Protein AF-A0A0B6ZBA4-F1 (afdb_monomer)

Radius of gyration: 25.33 Å; Cα contacts (8 Å, |Δi|>4): 266; chains: 1; bounding box: 56×22×78 Å

Sequence (188 aa):
GDHSQQCSSISASDCYDVKNRQTCCETCEKLRRINAPLGCEYGDRAISCETVRQTPGLCYRPDNQRICCETCSQARNVSNHGCPWGDFSHNVCQVSDVHTNNIRINCYSLRKRQLCCQACEKLREQLPGNLSEDCKYGDRPVIFNTSHFGKLNCSNILNYFSSDECYTNPAVYTNCCYTCHRYLNSQG

Structure (mmCIF, N/CA/C/O backbone):
data_AF-A0A0B6ZBA4-F1
#
_entry.id   AF-A0A0B6ZBA4-F1
#
loop_
_atom_site.group_PDB
_atom_site.id
_atom_site.type_symbol
_atom_site.label_atom_id
_atom_site.label_alt_id
_atom_site.label_comp_id
_atom_site.label_asym_id
_atom_site.label_entity_id
_atom_site.label_seq_id
_atom_site.pdbx_PDB_ins_code
_atom_site.Cartn_x
_atom_site.Cartn_y
_atom_site.Cartn_z
_atom_site.occupancy
_atom_site.B_iso_or_equiv
_atom_site.auth_seq_id
_atom_site.auth_comp_id
_atom_site.auth_asym_id
_atom_site.auth_atom_id
_atom_site.pdbx_PDB_model_num
ATOM 1 N N . GLY A 1 1 ? 25.360 -2.234 -36.029 1.00 88.56 1 GLY A N 1
ATOM 2 C CA . GLY A 1 1 ? 24.391 -1.222 -36.467 1.00 88.56 1 GLY A CA 1
ATOM 3 C C . GLY A 1 1 ? 23.022 -1.851 -36.522 1.00 88.56 1 GLY A C 1
ATOM 4 O O . GLY A 1 1 ? 22.929 -3.073 -36.471 1.00 88.56 1 GLY A O 1
ATOM 5 N N . ASP A 1 2 ? 21.986 -1.029 -36.610 1.00 95.81 2 ASP A N 1
ATOM 6 C CA . ASP A 1 2 ? 20.599 -1.497 -36.653 1.00 95.81 2 ASP A CA 1
ATOM 7 C C . ASP A 1 2 ? 20.286 -2.312 -37.921 1.00 95.81 2 ASP A C 1
ATOM 9 O O . ASP A 1 2 ? 20.779 -2.021 -39.011 1.00 95.81 2 ASP A O 1
ATOM 13 N N . HIS A 1 3 ? 19.440 -3.333 -37.773 1.00 95.12 3 HIS A N 1
ATOM 14 C CA . HIS A 1 3 ? 19.053 -4.281 -38.824 1.00 95.12 3 HIS A CA 1
ATOM 15 C C . HIS A 1 3 ? 17.686 -3.972 -39.463 1.00 95.12 3 HIS A C 1
ATOM 17 O O . HIS A 1 3 ? 17.255 -4.691 -40.364 1.00 95.12 3 HIS A O 1
ATOM 23 N N . SER A 1 4 ? 16.978 -2.933 -39.007 1.00 94.56 4 SER A N 1
ATOM 24 C CA . SER A 1 4 ? 15.667 -2.528 -39.529 1.00 94.56 4 SER A CA 1
ATOM 25 C C . SER A 1 4 ? 15.547 -1.010 -39.599 1.00 94.56 4 SER A C 1
ATOM 27 O O . SER A 1 4 ? 16.020 -0.299 -38.716 1.00 94.56 4 SER A O 1
ATOM 29 N N . GLN A 1 5 ? 14.844 -0.496 -40.611 1.00 92.94 5 GLN A N 1
ATOM 30 C CA . GLN A 1 5 ? 14.546 0.938 -40.694 1.00 92.94 5 GLN A CA 1
ATOM 31 C C . GLN A 1 5 ? 13.556 1.409 -39.621 1.00 92.94 5 GLN A C 1
ATOM 33 O O . GLN A 1 5 ? 13.523 2.589 -39.293 1.00 92.94 5 GLN A O 1
ATOM 38 N N . GLN A 1 6 ? 12.782 0.498 -39.023 1.00 94.25 6 GLN A N 1
ATOM 39 C CA . GLN A 1 6 ? 11.842 0.840 -37.949 1.00 94.25 6 GLN A CA 1
ATOM 40 C C . GLN A 1 6 ? 12.551 1.233 -36.642 1.00 94.25 6 GLN A C 1
ATOM 42 O O . GLN A 1 6 ? 11.921 1.812 -35.758 1.00 94.25 6 GLN A O 1
ATOM 47 N N . CYS A 1 7 ? 13.860 0.981 -36.524 1.00 96.19 7 CYS A N 1
ATOM 48 C CA . CYS A 1 7 ? 14.631 1.283 -35.322 1.00 96.19 7 CYS A CA 1
ATOM 49 C C . CYS A 1 7 ? 14.662 2.779 -34.978 1.00 96.19 7 CYS A C 1
ATOM 51 O O . CYS A 1 7 ? 14.714 3.117 -33.807 1.00 96.19 7 CYS A O 1
ATOM 53 N N . SER A 1 8 ? 14.500 3.696 -35.937 1.00 94.75 8 SER A N 1
ATOM 54 C CA . SER A 1 8 ? 14.410 5.133 -35.627 1.00 94.75 8 SER A CA 1
ATOM 55 C C . SER A 1 8 ? 13.117 5.547 -34.909 1.00 94.75 8 SER A C 1
ATOM 57 O O . SER A 1 8 ? 13.006 6.692 -34.480 1.00 94.75 8 SER A O 1
ATOM 59 N N . SER A 1 9 ? 12.125 4.654 -34.822 1.00 94.56 9 SER A N 1
ATOM 60 C CA . SER A 1 9 ? 10.803 4.929 -34.237 1.00 94.56 9 SER A CA 1
ATOM 61 C C . SER A 1 9 ? 10.520 4.192 -32.929 1.00 94.56 9 SER A C 1
ATOM 63 O O . SER A 1 9 ? 9.473 4.428 -32.328 1.00 94.56 9 SER A O 1
ATOM 65 N N . ILE A 1 10 ? 11.422 3.311 -32.480 1.00 95.38 10 ILE A N 1
ATOM 66 C CA . ILE A 1 10 ? 11.210 2.580 -31.227 1.00 95.38 10 ILE A CA 1
ATOM 67 C C . ILE A 1 10 ? 11.429 3.494 -30.018 1.00 95.38 10 ILE A C 1
ATOM 69 O O . ILE A 1 10 ? 12.277 4.388 -30.020 1.00 95.38 10 ILE A O 1
ATOM 73 N N . SER A 1 11 ? 10.660 3.252 -28.965 1.00 95.19 11 SER A N 1
ATOM 74 C CA . SER A 1 11 ? 10.817 3.895 -27.666 1.00 95.19 11 SER A CA 1
ATOM 75 C C . SER A 1 11 ? 11.833 3.149 -26.797 1.00 95.19 11 SER A C 1
ATOM 77 O O . SER A 1 11 ? 12.152 1.985 -27.031 1.00 95.19 11 SER A O 1
ATOM 79 N N . ALA A 1 12 ? 12.315 3.794 -25.733 1.00 94.56 12 ALA A N 1
ATOM 80 C CA . ALA A 1 12 ? 13.241 3.164 -24.792 1.00 94.56 12 ALA A CA 1
ATOM 81 C C . ALA A 1 12 ? 12.648 1.891 -24.148 1.00 94.56 12 ALA A C 1
ATOM 83 O O . ALA A 1 12 ? 13.347 0.889 -24.003 1.00 94.56 12 ALA A O 1
ATOM 84 N N . SER A 1 13 ? 11.343 1.877 -23.848 1.00 94.44 13 SER A N 1
ATOM 85 C CA . SER A 1 13 ? 10.664 0.691 -23.309 1.00 94.44 13 SER A CA 1
ATOM 86 C C . SER A 1 13 ? 10.670 -0.502 -24.269 1.00 94.44 13 SER A C 1
ATOM 88 O O . SER A 1 13 ? 10.703 -1.646 -23.816 1.00 94.44 13 SER A O 1
ATOM 90 N N . ASP A 1 14 ? 10.708 -0.266 -25.582 1.00 95.75 14 ASP A N 1
ATOM 91 C CA . ASP A 1 14 ? 10.723 -1.343 -26.577 1.00 95.75 14 ASP A CA 1
ATOM 92 C C . ASP A 1 14 ? 12.026 -2.154 -26.537 1.00 95.75 14 ASP A C 1
ATOM 94 O O . ASP A 1 14 ? 12.031 -3.325 -26.914 1.00 95.75 14 ASP A O 1
ATOM 98 N N . CYS A 1 15 ? 13.116 -1.581 -26.015 1.00 96.12 15 CYS A N 1
ATOM 99 C CA . CYS A 1 15 ? 14.412 -2.248 -25.856 1.00 96.12 15 CYS A CA 1
ATOM 100 C C . CYS A 1 15 ? 14.437 -3.320 -24.750 1.00 96.12 15 CYS A C 1
ATOM 102 O O . CYS A 1 15 ? 15.389 -4.112 -24.663 1.00 96.12 15 CYS A O 1
ATOM 104 N N . TYR A 1 16 ? 13.388 -3.397 -23.919 1.00 95.25 16 TYR A N 1
ATOM 105 C CA . TYR A 1 16 ? 13.203 -4.527 -23.006 1.00 95.25 16 TYR A CA 1
ATOM 106 C C . TYR A 1 16 ? 12.810 -5.815 -23.739 1.00 95.25 16 TYR A C 1
ATOM 108 O O . TYR A 1 16 ? 13.118 -6.900 -23.236 1.00 95.25 16 TYR A O 1
ATOM 116 N N . ASP A 1 17 ? 12.206 -5.725 -24.929 1.00 95.50 17 ASP A N 1
ATOM 117 C CA . ASP A 1 17 ? 11.984 -6.883 -25.793 1.00 95.50 17 ASP A CA 1
ATOM 118 C C . ASP A 1 17 ? 13.319 -7.335 -26.410 1.00 95.50 17 ASP A C 1
ATOM 120 O O . ASP A 1 17 ? 14.051 -6.565 -27.038 1.00 95.50 17 ASP A O 1
ATOM 124 N N . VAL A 1 18 ? 13.648 -8.615 -26.224 1.00 95.62 18 VAL A N 1
ATOM 125 C CA . VAL A 1 18 ? 14.889 -9.221 -26.725 1.00 95.62 18 VAL A CA 1
ATOM 126 C C . VAL A 1 18 ? 14.997 -9.103 -28.246 1.00 95.62 18 VAL A C 1
ATOM 128 O O . VAL A 1 18 ? 16.084 -8.828 -28.754 1.00 95.62 18 VAL A O 1
ATOM 131 N N . LYS A 1 19 ? 13.889 -9.266 -28.976 1.00 96.44 19 LYS A N 1
ATOM 132 C CA . LYS A 1 19 ? 13.859 -9.190 -30.439 1.00 96.44 19 LYS A CA 1
ATOM 133 C C . LYS A 1 19 ? 14.178 -7.778 -30.921 1.00 96.44 19 LYS A C 1
ATOM 135 O O . LYS A 1 19 ? 14.984 -7.616 -31.839 1.00 96.44 19 LYS A O 1
ATOM 140 N N . ASN A 1 20 ? 13.594 -6.766 -30.280 1.00 96.19 20 ASN A N 1
ATOM 141 C CA . ASN A 1 20 ? 13.876 -5.367 -30.597 1.00 96.19 20 ASN A CA 1
ATOM 142 C C . ASN A 1 20 ? 15.321 -5.016 -30.259 1.00 96.19 20 ASN A C 1
ATOM 144 O O . ASN A 1 20 ? 15.997 -4.409 -31.078 1.00 96.19 20 ASN A O 1
ATOM 148 N N . ARG A 1 21 ? 15.842 -5.477 -29.118 1.00 95.69 21 ARG A N 1
ATOM 149 C CA . ARG A 1 21 ? 17.241 -5.238 -28.738 1.00 95.69 21 ARG A CA 1
ATOM 150 C C . ARG A 1 21 ? 18.246 -5.880 -29.698 1.00 95.69 21 ARG A C 1
ATOM 152 O O . ARG A 1 21 ? 19.301 -5.307 -29.939 1.00 95.69 21 ARG A O 1
ATOM 159 N N . GLN A 1 22 ? 17.936 -7.052 -30.250 1.00 96.00 22 GLN A N 1
ATOM 160 C CA . GLN A 1 22 ? 18.775 -7.699 -31.265 1.00 96.00 22 GLN A CA 1
ATOM 161 C C . GLN A 1 22 ? 18.682 -6.991 -32.621 1.00 96.00 22 GLN A C 1
ATOM 163 O O . GLN A 1 22 ? 19.695 -6.795 -33.286 1.00 96.00 22 GLN A O 1
ATOM 168 N N . THR A 1 23 ? 17.475 -6.589 -33.022 1.00 97.50 23 THR A N 1
ATOM 169 C CA . THR A 1 23 ? 17.226 -5.964 -34.330 1.00 97.50 23 THR A CA 1
ATOM 170 C C . THR A 1 23 ? 17.694 -4.505 -34.367 1.00 97.50 23 THR A C 1
ATOM 172 O O . THR A 1 23 ? 18.236 -4.063 -35.373 1.00 97.50 23 THR A O 1
ATOM 175 N N . CYS A 1 24 ? 17.525 -3.766 -33.274 1.00 97.81 24 CYS A N 1
ATOM 176 C CA . CYS A 1 24 ? 17.800 -2.335 -33.132 1.00 97.81 24 CYS A CA 1
ATOM 177 C C . CYS A 1 24 ? 18.902 -2.078 -32.096 1.00 97.81 24 CYS A C 1
ATOM 179 O O . CYS A 1 24 ? 18.745 -1.263 -31.186 1.00 97.81 24 CYS A O 1
ATOM 181 N N . CYS A 1 25 ? 19.995 -2.839 -32.182 1.00 96.44 25 CYS A N 1
ATOM 182 C CA . CYS A 1 25 ? 21.042 -2.860 -31.166 1.00 96.44 25 CYS A CA 1
ATOM 183 C C . CYS A 1 25 ? 21.742 -1.506 -30.974 1.00 96.44 25 CYS A C 1
ATOM 185 O O . CYS A 1 25 ? 22.011 -1.121 -29.839 1.00 96.44 25 CYS A O 1
ATOM 187 N N . GLU A 1 26 ? 21.999 -0.753 -32.045 1.00 97.38 26 GLU A N 1
ATOM 188 C CA .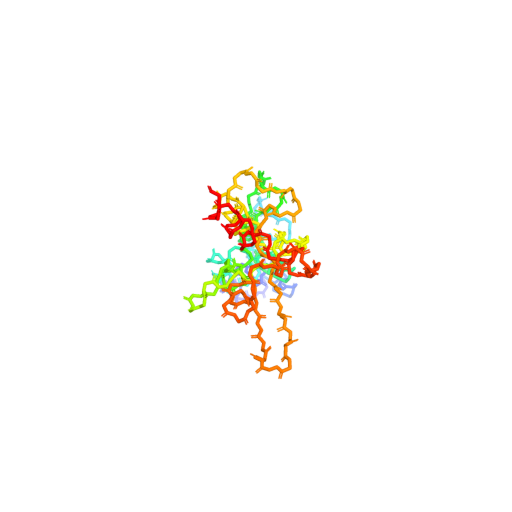 GLU A 1 26 ? 22.670 0.544 -31.955 1.00 97.38 26 GLU A CA 1
ATOM 189 C C . GLU A 1 26 ? 21.732 1.606 -31.381 1.00 97.38 26 GLU A C 1
ATOM 191 O O . GLU A 1 26 ? 22.139 2.394 -30.526 1.00 97.38 26 GLU A O 1
ATOM 196 N N . THR A 1 27 ? 20.466 1.605 -31.805 1.00 97.12 27 THR A N 1
ATOM 197 C CA . THR A 1 27 ? 19.460 2.501 -31.225 1.00 97.12 27 THR A CA 1
ATOM 198 C C . THR A 1 27 ? 19.224 2.197 -29.747 1.00 97.12 27 THR A C 1
ATOM 200 O O . THR A 1 27 ? 19.222 3.118 -28.932 1.00 97.12 27 THR A O 1
ATOM 203 N N . CYS A 1 28 ? 19.091 0.926 -29.361 1.00 97.19 28 CYS A N 1
ATOM 204 C CA . CYS A 1 28 ? 18.900 0.572 -27.957 1.00 97.19 28 CYS A CA 1
ATOM 205 C C . CYS A 1 28 ? 20.100 0.962 -27.089 1.00 97.19 28 CYS A C 1
ATOM 207 O O . CYS A 1 28 ? 19.895 1.526 -26.019 1.00 97.19 28 CYS A O 1
ATOM 209 N N . GLU A 1 29 ? 21.341 0.772 -27.547 1.00 96.44 29 GLU A N 1
ATOM 210 C CA . GLU A 1 29 ? 22.513 1.251 -26.799 1.00 96.44 29 GLU A CA 1
ATOM 211 C C . GLU A 1 29 ? 22.518 2.781 -26.629 1.00 96.44 29 GLU A C 1
ATOM 213 O O . GLU A 1 29 ? 22.883 3.270 -25.562 1.00 96.44 29 GLU A O 1
ATOM 218 N N . LYS A 1 30 ? 22.029 3.554 -27.611 1.00 96.06 30 LYS A N 1
ATOM 219 C CA . LYS A 1 30 ? 21.861 5.017 -27.473 1.00 96.06 30 LYS A CA 1
ATOM 220 C C . LYS A 1 30 ? 20.766 5.409 -26.474 1.00 96.06 30 LYS A C 1
ATOM 222 O O . LYS A 1 30 ? 20.876 6.451 -25.834 1.00 96.06 30 LYS A O 1
ATOM 227 N N . LEU A 1 31 ? 19.709 4.605 -26.353 1.00 95.88 31 LEU A N 1
ATOM 228 C CA . LEU A 1 31 ? 18.596 4.836 -25.420 1.00 95.88 31 LEU A CA 1
ATOM 229 C C . LEU A 1 31 ? 18.896 4.354 -23.992 1.00 95.88 31 LEU A C 1
ATOM 231 O O . LEU A 1 31 ? 18.154 4.674 -23.059 1.00 95.88 31 LEU A O 1
ATOM 235 N N . ARG A 1 32 ? 19.968 3.578 -23.809 1.00 95.62 32 ARG A N 1
ATOM 236 C CA . ARG A 1 32 ? 20.381 3.034 -22.519 1.00 95.62 32 ARG A CA 1
ATOM 237 C C . ARG A 1 32 ? 20.911 4.130 -21.593 1.00 95.62 32 ARG A C 1
ATOM 239 O O . ARG A 1 32 ? 21.699 4.986 -21.986 1.00 95.62 32 ARG A O 1
ATOM 246 N N . ARG A 1 33 ? 20.520 4.079 -20.321 1.00 93.62 33 ARG A N 1
ATOM 247 C CA . ARG A 1 33 ? 20.942 5.024 -19.278 1.00 93.62 33 ARG A CA 1
ATOM 248 C C . ARG A 1 33 ? 22.073 4.432 -18.438 1.00 93.62 33 ARG A C 1
ATOM 250 O O . ARG A 1 33 ? 21.970 3.317 -17.935 1.00 93.62 33 ARG A O 1
ATOM 257 N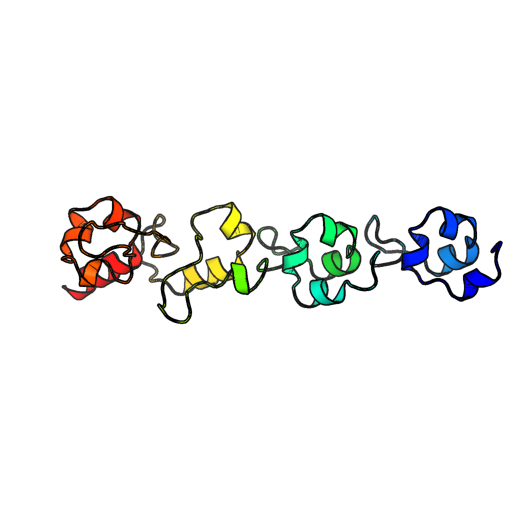 N . ILE A 1 34 ? 23.141 5.209 -18.250 1.00 86.94 34 ILE A N 1
ATOM 258 C CA . ILE A 1 34 ? 24.400 4.754 -17.628 1.00 86.94 34 ILE A CA 1
ATOM 259 C C . ILE A 1 34 ? 24.257 4.499 -16.114 1.00 86.94 34 ILE A C 1
ATOM 261 O O . ILE A 1 34 ? 24.898 3.599 -15.585 1.00 86.94 34 ILE A O 1
ATOM 265 N N . ASN A 1 35 ? 23.373 5.230 -15.427 1.00 87.62 35 ASN A N 1
ATOM 266 C CA . ASN A 1 35 ? 23.164 5.135 -13.972 1.00 87.62 35 ASN A CA 1
ATOM 267 C C . ASN A 1 35 ? 21.740 4.693 -13.614 1.00 87.62 35 ASN A C 1
ATOM 269 O O . ASN A 1 35 ? 21.163 5.145 -12.624 1.00 87.62 35 ASN A O 1
ATOM 273 N N . ALA A 1 36 ? 21.133 3.869 -14.465 1.00 88.56 36 ALA A N 1
ATOM 274 C CA . ALA A 1 36 ? 19.792 3.386 -14.202 1.00 88.56 36 ALA A CA 1
ATOM 275 C C . ALA A 1 36 ? 19.763 2.399 -13.024 1.00 88.56 36 ALA A C 1
ATOM 277 O O . ALA A 1 36 ? 20.716 1.634 -12.844 1.00 88.56 36 ALA A O 1
ATOM 278 N N . PRO A 1 37 ? 18.656 2.344 -12.261 1.00 87.94 37 PRO A N 1
ATOM 279 C CA . PRO A 1 37 ? 18.422 1.239 -11.343 1.00 87.94 37 PRO A CA 1
ATOM 280 C C . PRO A 1 37 ? 18.473 -0.110 -12.076 1.00 87.94 37 PRO A C 1
ATOM 282 O O . PRO A 1 37 ? 18.139 -0.204 -13.260 1.00 87.94 37 PRO A O 1
ATOM 285 N N . LEU A 1 38 ? 18.872 -1.167 -11.365 1.00 86.31 38 LEU A N 1
ATOM 286 C CA . LEU A 1 38 ? 18.957 -2.514 -11.930 1.00 86.31 38 LEU A CA 1
ATOM 287 C C . LEU A 1 38 ? 17.603 -2.947 -12.518 1.00 86.31 38 LEU A C 1
ATOM 289 O O . LEU A 1 38 ? 16.585 -2.909 -11.825 1.00 86.31 38 LEU A O 1
ATOM 293 N N . GLY A 1 39 ? 17.594 -3.386 -13.780 1.00 89.69 39 GLY A N 1
ATOM 294 C CA . GLY A 1 39 ? 16.378 -3.774 -14.496 1.00 89.69 39 GLY A CA 1
ATOM 295 C C . GLY A 1 39 ? 15.577 -2.611 -15.093 1.00 89.69 39 GLY A C 1
ATOM 296 O O . GLY A 1 39 ? 14.504 -2.878 -15.651 1.00 89.69 39 GLY A O 1
ATOM 297 N N . CYS A 1 40 ? 16.091 -1.380 -14.973 1.00 94.88 40 CYS A N 1
ATOM 298 C CA . CYS A 1 40 ? 15.545 -0.135 -15.517 1.00 94.88 40 CYS A CA 1
ATOM 299 C C . CYS A 1 40 ? 16.484 0.517 -16.543 1.00 94.88 40 CYS A C 1
ATOM 301 O O . CYS A 1 40 ? 16.491 1.738 -16.681 1.00 94.88 40 CYS A O 1
ATOM 303 N N . GLU A 1 41 ? 17.315 -0.257 -17.240 1.00 95.62 41 GLU A N 1
ATOM 304 C CA . GLU A 1 41 ? 18.395 0.241 -18.100 1.00 95.62 41 GLU A CA 1
ATOM 305 C C . GLU A 1 41 ? 17.915 1.223 -19.183 1.00 95.62 41 GLU A C 1
ATOM 307 O O . GLU A 1 41 ? 18.698 2.043 -19.657 1.00 95.62 41 GLU A O 1
ATOM 312 N N . TYR A 1 42 ? 16.628 1.178 -19.530 1.00 95.06 42 TYR A N 1
ATOM 313 C CA . TYR A 1 42 ? 15.972 2.064 -20.493 1.00 95.06 42 TYR A CA 1
ATOM 314 C C . TYR A 1 42 ? 14.902 2.978 -19.853 1.00 95.06 42 TYR A C 1
ATOM 316 O O . TYR A 1 42 ? 14.105 3.596 -20.555 1.00 95.06 42 TYR A O 1
ATOM 324 N N . GLY A 1 43 ? 14.877 3.085 -18.520 1.00 95.00 43 GLY A N 1
ATOM 325 C CA . GLY A 1 43 ? 13.822 3.735 -17.733 1.00 95.00 43 GLY A CA 1
ATOM 326 C C . GLY A 1 43 ? 12.698 2.770 -17.349 1.00 95.00 43 GLY A C 1
ATOM 327 O O . GLY A 1 43 ? 12.909 1.557 -17.263 1.00 95.00 43 GLY A O 1
ATOM 328 N N . ASP A 1 44 ? 11.495 3.294 -17.116 1.00 95.94 44 ASP A N 1
ATOM 329 C CA . ASP A 1 44 ? 10.309 2.463 -16.882 1.00 95.94 44 ASP A CA 1
ATOM 330 C C . ASP A 1 44 ? 9.997 1.552 -18.088 1.00 95.94 44 ASP A C 1
ATOM 332 O O . ASP A 1 44 ? 10.191 1.913 -19.249 1.00 95.94 44 ASP A O 1
ATOM 336 N N . ARG A 1 45 ? 9.496 0.343 -17.815 1.00 94.19 45 ARG A N 1
ATOM 337 C CA . ARG A 1 45 ? 9.181 -0.674 -18.835 1.00 94.19 45 ARG A CA 1
ATOM 338 C C . ARG A 1 45 ? 7.841 -0.456 -19.522 1.00 94.19 45 ARG A C 1
ATOM 340 O O . ARG A 1 45 ? 7.608 -1.037 -20.576 1.00 94.19 45 ARG A O 1
ATOM 347 N N . ALA A 1 46 ? 6.952 0.323 -18.917 1.00 90.94 46 ALA A N 1
ATOM 348 C CA . ALA A 1 46 ? 5.685 0.707 -19.519 1.00 90.94 46 ALA A CA 1
ATOM 349 C C . ALA A 1 46 ? 5.538 2.224 -19.520 1.00 90.94 46 ALA A C 1
ATOM 351 O O . ALA A 1 46 ? 5.925 2.906 -18.576 1.00 90.94 46 ALA A O 1
ATOM 352 N N . ILE A 1 47 ? 4.887 2.734 -20.562 1.00 80.44 47 ILE A N 1
ATOM 353 C CA . ILE A 1 47 ? 4.566 4.159 -20.699 1.00 80.44 47 ILE A CA 1
ATOM 354 C C . ILE A 1 47 ? 3.572 4.601 -19.605 1.00 80.44 47 ILE A C 1
ATOM 356 O O . ILE A 1 47 ? 3.579 5.746 -19.160 1.00 80.44 47 ILE A O 1
ATOM 360 N N . SER A 1 48 ? 2.736 3.683 -19.112 1.00 86.06 48 SER A N 1
ATOM 361 C CA . SER A 1 48 ? 1.648 3.954 -18.166 1.00 86.06 48 SER A CA 1
ATOM 362 C C . SER A 1 48 ? 2.077 3.968 -16.688 1.00 86.06 48 SER A C 1
ATOM 364 O O . SER A 1 48 ? 1.360 3.444 -15.835 1.00 86.06 48 SER A O 1
ATOM 366 N N . CYS A 1 49 ? 3.232 4.551 -16.360 1.00 94.75 49 CYS A N 1
ATOM 367 C CA . CYS A 1 49 ? 3.704 4.678 -14.972 1.00 94.75 49 CYS A CA 1
ATOM 368 C C . CYS A 1 49 ? 3.241 5.963 -14.266 1.00 94.75 49 CYS A C 1
ATOM 370 O O . CYS A 1 49 ? 3.492 6.148 -13.076 1.00 94.75 49 CYS A O 1
ATOM 372 N N . GLU A 1 50 ? 2.482 6.816 -14.958 1.00 93.94 50 GLU A N 1
ATOM 373 C CA . GLU A 1 50 ? 1.938 8.065 -14.412 1.00 93.94 50 GLU A CA 1
ATOM 374 C C . GLU A 1 50 ? 1.021 7.837 -13.197 1.00 93.94 50 GLU A C 1
ATOM 376 O O . GLU A 1 50 ? 1.116 8.549 -12.201 1.00 93.94 50 GLU A O 1
ATOM 381 N N . THR A 1 51 ? 0.198 6.784 -13.199 1.00 92.38 51 THR A N 1
ATOM 382 C CA . THR A 1 51 ? -0.638 6.445 -12.033 1.00 92.38 51 THR A CA 1
ATOM 383 C C . THR A 1 51 ? 0.207 6.092 -10.805 1.00 92.38 51 THR A C 1
ATOM 385 O O . THR A 1 51 ? -0.147 6.456 -9.684 1.00 92.38 51 THR A O 1
ATOM 388 N N . VAL A 1 52 ? 1.343 5.413 -11.001 1.00 94.31 52 VAL A N 1
ATOM 389 C CA . VAL A 1 52 ? 2.28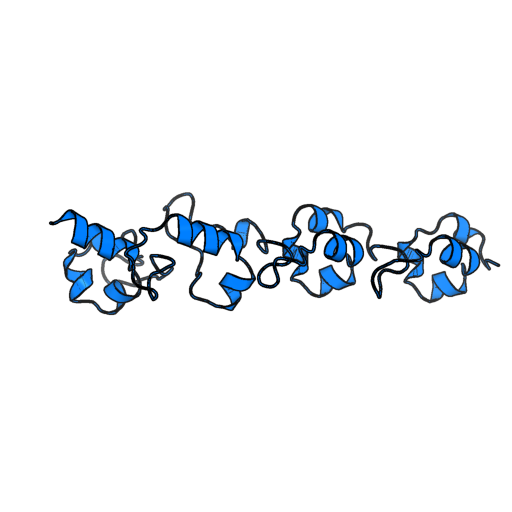4 5.084 -9.917 1.00 94.31 52 VAL A CA 1
ATOM 390 C C . VAL A 1 52 ? 2.996 6.342 -9.425 1.00 94.31 52 VAL A C 1
ATOM 392 O O . VAL A 1 52 ? 3.183 6.502 -8.224 1.00 94.31 52 VAL A O 1
ATOM 395 N N . ARG A 1 53 ? 3.324 7.275 -10.323 1.00 94.38 53 ARG A N 1
ATOM 396 C CA . ARG A 1 53 ? 3.903 8.577 -9.965 1.00 94.38 53 ARG A CA 1
ATOM 397 C C . ARG A 1 53 ? 2.962 9.404 -9.087 1.00 94.38 53 ARG A C 1
ATOM 399 O O . ARG A 1 53 ? 3.398 9.975 -8.094 1.00 94.38 53 ARG A O 1
ATOM 406 N N . GLN A 1 54 ? 1.674 9.432 -9.426 1.00 92.88 54 GLN A N 1
ATOM 407 C CA . GLN A 1 54 ? 0.648 10.146 -8.659 1.00 92.88 54 GLN A CA 1
ATOM 408 C C . GLN A 1 54 ? 0.290 9.439 -7.347 1.00 92.88 54 GLN A C 1
ATOM 410 O O . GLN A 1 54 ? -0.114 10.085 -6.384 1.00 92.88 54 GLN A O 1
ATOM 415 N N . THR A 1 55 ? 0.439 8.112 -7.294 1.00 92.25 55 THR A N 1
ATOM 416 C CA . THR A 1 55 ? 0.192 7.300 -6.094 1.00 92.25 55 THR A CA 1
ATOM 417 C C . THR A 1 55 ? 1.398 6.399 -5.795 1.00 92.25 55 THR A C 1
ATOM 419 O O . THR A 1 55 ? 1.342 5.196 -6.073 1.00 92.25 55 THR A O 1
ATOM 422 N N . PRO A 1 56 ? 2.483 6.937 -5.198 1.00 94.00 56 PRO A N 1
ATOM 423 C CA . PRO A 1 56 ? 3.718 6.189 -4.942 1.00 94.00 56 PRO A CA 1
ATOM 424 C C . PRO A 1 56 ? 3.530 4.893 -4.152 1.00 94.00 56 PRO A C 1
ATOM 426 O O . PRO A 1 56 ? 4.228 3.914 -4.401 1.00 94.00 56 PRO A O 1
ATOM 429 N N . GLY A 1 57 ? 2.541 4.832 -3.257 1.00 92.75 57 GLY A N 1
ATOM 430 C CA . GLY A 1 57 ? 2.197 3.618 -2.516 1.00 92.75 57 GLY A CA 1
ATOM 431 C C . GLY A 1 57 ? 1.856 2.408 -3.400 1.00 92.75 57 GLY A C 1
ATOM 432 O O . GLY A 1 57 ? 1.999 1.259 -2.975 1.00 92.75 57 GLY A O 1
ATOM 433 N N . LEU A 1 58 ? 1.509 2.610 -4.674 1.00 93.25 58 LEU A N 1
ATOM 434 C CA . LEU A 1 58 ? 1.356 1.517 -5.635 1.00 93.25 58 LEU A CA 1
ATOM 435 C C . LEU A 1 58 ? 2.661 0.741 -5.874 1.00 93.25 58 LEU A C 1
ATOM 437 O O . LEU A 1 58 ? 2.597 -0.411 -6.311 1.00 93.25 58 LEU A O 1
ATOM 441 N N . CYS A 1 59 ? 3.816 1.310 -5.525 1.00 94.38 59 CYS A N 1
ATOM 442 C CA . CYS A 1 59 ? 5.111 0.640 -5.527 1.00 94.38 59 CYS A CA 1
ATOM 443 C C . CYS A 1 59 ? 5.241 -0.460 -4.469 1.00 94.38 59 CYS A C 1
ATOM 445 O O . CYS A 1 59 ? 6.183 -1.233 -4.542 1.00 94.38 59 CYS A O 1
ATOM 447 N N . TYR A 1 60 ? 4.308 -0.640 -3.528 1.00 92.25 60 TYR A N 1
ATOM 448 C CA . TYR A 1 60 ? 4.299 -1.864 -2.710 1.00 92.25 60 TYR A CA 1
ATOM 449 C C . TYR A 1 60 ? 3.866 -3.112 -3.497 1.00 92.25 60 TYR A C 1
ATOM 451 O O . TYR A 1 60 ? 4.028 -4.229 -3.005 1.00 92.25 60 TYR A O 1
ATOM 459 N N . ARG A 1 61 ? 3.307 -2.962 -4.709 1.00 92.75 61 ARG A N 1
ATOM 460 C CA . ARG A 1 61 ? 2.979 -4.100 -5.581 1.00 92.75 61 ARG A CA 1
ATOM 461 C C . ARG A 1 61 ? 4.225 -4.509 -6.380 1.00 92.75 61 ARG A C 1
ATOM 463 O O . ARG A 1 61 ? 4.741 -3.670 -7.120 1.00 92.75 61 ARG A O 1
ATOM 470 N N . PRO A 1 62 ? 4.668 -5.780 -6.317 1.00 93.31 62 PRO A N 1
ATOM 471 C CA . PRO A 1 62 ? 5.853 -6.238 -7.048 1.00 93.31 62 PRO A CA 1
ATOM 472 C C . PRO A 1 62 ? 5.798 -5.974 -8.559 1.00 93.31 62 PRO A C 1
ATOM 474 O O . PRO A 1 62 ? 6.798 -5.581 -9.151 1.00 93.31 62 PRO A O 1
ATOM 477 N N . ASP A 1 63 ? 4.623 -6.110 -9.180 1.00 94.50 63 ASP A N 1
ATOM 478 C CA . ASP A 1 63 ? 4.458 -5.831 -10.612 1.00 94.50 63 ASP A CA 1
ATOM 479 C C . ASP A 1 63 ? 4.748 -4.372 -10.963 1.00 94.50 63 ASP A C 1
ATOM 481 O O . ASP A 1 63 ? 5.430 -4.104 -11.950 1.00 94.50 63 ASP A O 1
ATOM 485 N N . ASN A 1 64 ? 4.304 -3.432 -10.124 1.00 94.94 64 ASN A N 1
ATOM 486 C CA . ASN A 1 64 ? 4.580 -2.014 -10.325 1.00 94.94 64 ASN A CA 1
ATOM 487 C C . ASN A 1 64 ? 6.054 -1.695 -10.084 1.00 94.94 64 ASN A C 1
ATOM 489 O O . ASN A 1 64 ? 6.616 -0.915 -10.838 1.00 94.94 64 ASN A O 1
ATOM 493 N N . GLN A 1 65 ? 6.711 -2.327 -9.104 1.00 94.00 65 GLN A N 1
ATOM 494 C CA . GLN A 1 65 ? 8.162 -2.165 -8.937 1.00 94.00 65 GLN A CA 1
ATOM 495 C C . GLN A 1 65 ? 8.941 -2.673 -10.143 1.00 94.00 65 GLN A C 1
ATOM 497 O O . GLN A 1 65 ? 9.985 -2.125 -10.457 1.00 94.00 65 GLN A O 1
ATOM 502 N N . ARG A 1 66 ? 8.464 -3.728 -10.809 1.00 93.81 66 ARG A N 1
ATOM 503 C CA . ARG A 1 66 ? 9.125 -4.281 -11.993 1.00 93.81 66 ARG A CA 1
ATOM 504 C C . ARG A 1 66 ? 8.875 -3.431 -13.235 1.00 93.81 66 ARG A C 1
ATOM 506 O O . ARG A 1 66 ? 9.786 -3.234 -14.029 1.00 93.81 66 ARG A O 1
ATOM 513 N N . ILE A 1 67 ? 7.635 -2.990 -13.433 1.00 95.38 67 ILE A N 1
ATOM 514 C CA . ILE A 1 67 ? 7.217 -2.278 -14.644 1.00 95.38 67 ILE A CA 1
ATOM 515 C C . ILE A 1 67 ? 7.565 -0.787 -14.556 1.00 95.38 67 ILE A C 1
ATOM 517 O O . ILE A 1 67 ? 8.071 -0.228 -15.520 1.00 95.38 67 ILE A O 1
ATOM 521 N N . CYS A 1 68 ? 7.350 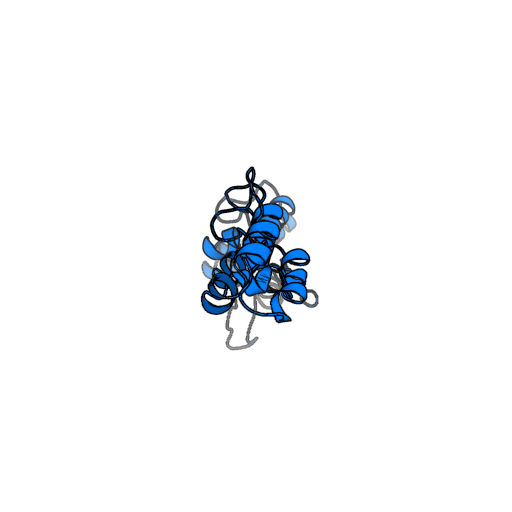-0.167 -13.399 1.00 96.25 68 CYS A N 1
ATOM 522 C CA . CYS A 1 68 ? 7.590 1.250 -13.119 1.00 96.25 68 CYS A CA 1
ATOM 523 C C . CYS A 1 68 ? 8.796 1.428 -12.199 1.00 96.25 68 CYS A C 1
ATOM 525 O O . CYS A 1 68 ? 8.741 2.111 -11.176 1.00 96.25 68 CYS A O 1
ATOM 527 N N . CYS A 1 69 ? 9.866 0.713 -12.520 1.00 94.88 69 CYS A N 1
ATOM 528 C CA . CYS A 1 69 ? 11.000 0.527 -11.638 1.00 94.88 69 CYS A CA 1
ATOM 529 C C . CYS A 1 69 ? 11.802 1.819 -11.409 1.00 94.88 69 CYS A C 1
ATOM 531 O O . CYS A 1 69 ? 12.250 2.070 -10.288 1.00 94.88 69 CYS A O 1
ATOM 533 N N . GLU A 1 70 ? 11.906 2.691 -12.413 1.00 94.50 70 GLU A N 1
ATOM 534 C CA . GLU A 1 70 ? 12.524 4.004 -12.262 1.00 94.50 70 GLU A CA 1
ATOM 535 C C . GLU A 1 70 ? 11.624 4.923 -11.436 1.00 94.50 70 GLU A C 1
ATOM 537 O O . GLU A 1 70 ? 12.084 5.497 -10.447 1.00 94.50 70 GLU A O 1
ATOM 542 N N . THR A 1 71 ? 10.334 4.997 -11.776 1.00 95.56 71 THR A N 1
ATOM 543 C CA . THR A 1 71 ? 9.356 5.794 -11.021 1.00 95.56 71 THR A CA 1
ATOM 544 C C . THR A 1 71 ? 9.334 5.386 -9.542 1.00 95.56 71 THR A C 1
ATOM 546 O O . THR A 1 71 ? 9.415 6.238 -8.656 1.00 95.56 71 THR A O 1
ATOM 549 N N . CYS A 1 72 ? 9.306 4.084 -9.248 1.00 95.44 72 CYS A N 1
ATOM 550 C CA . CYS A 1 72 ? 9.334 3.580 -7.878 1.00 95.44 72 CYS A CA 1
ATOM 551 C C . CYS A 1 72 ? 10.665 3.834 -7.171 1.00 95.44 72 CYS A C 1
ATOM 553 O O . CYS A 1 72 ? 10.662 4.078 -5.964 1.00 95.44 72 CYS A O 1
ATOM 555 N N . SER A 1 73 ? 11.793 3.789 -7.882 1.00 94.44 73 SER A N 1
ATOM 556 C CA . SER A 1 73 ? 13.095 4.129 -7.306 1.00 94.44 73 SER A CA 1
ATOM 557 C C . SER A 1 73 ? 13.172 5.609 -6.930 1.00 94.44 73 SER A C 1
ATOM 559 O O . SER A 1 73 ? 13.661 5.932 -5.852 1.00 94.44 73 SER A O 1
ATOM 561 N N . GLN A 1 74 ? 12.671 6.501 -7.786 1.00 93.88 74 GLN A N 1
ATOM 562 C CA . GLN A 1 74 ? 12.681 7.949 -7.552 1.00 93.88 74 GLN A CA 1
ATOM 563 C C . GLN A 1 74 ? 11.738 8.363 -6.421 1.00 93.88 74 GLN A C 1
ATOM 565 O O . GLN A 1 74 ? 12.080 9.221 -5.613 1.00 93.88 74 GLN A O 1
ATOM 570 N N . ALA A 1 75 ? 10.568 7.730 -6.325 1.00 94.31 75 ALA A N 1
ATOM 571 C CA . ALA A 1 75 ? 9.609 8.008 -5.262 1.00 94.31 75 ALA A CA 1
ATOM 572 C C . ALA A 1 75 ? 10.011 7.410 -3.899 1.00 94.31 75 ALA A C 1
ATOM 574 O O . ALA A 1 75 ? 9.337 7.649 -2.896 1.00 94.31 75 ALA A O 1
ATOM 575 N N . ARG A 1 76 ? 11.075 6.598 -3.851 1.00 94.12 76 ARG A N 1
ATOM 576 C CA . ARG A 1 76 ? 11.493 5.887 -2.644 1.00 94.12 76 ARG A CA 1
ATOM 577 C C . ARG A 1 76 ? 12.197 6.823 -1.662 1.00 94.12 76 ARG A C 1
ATOM 579 O O . ARG A 1 76 ? 13.309 7.280 -1.905 1.00 94.12 76 ARG A O 1
ATOM 586 N N . ASN A 1 77 ? 11.615 7.005 -0.485 1.00 93.44 77 ASN A N 1
ATOM 587 C CA . ASN A 1 77 ? 12.268 7.635 0.653 1.00 93.44 77 ASN A CA 1
ATOM 588 C C . ASN A 1 77 ? 13.152 6.618 1.393 1.00 93.44 77 ASN A C 1
ATOM 590 O O . ASN A 1 77 ? 12.667 5.782 2.157 1.00 93.44 77 ASN A O 1
ATOM 594 N N . VAL A 1 78 ? 14.465 6.698 1.171 1.00 90.00 78 VAL A N 1
ATOM 595 C CA . VAL A 1 78 ? 15.453 5.799 1.792 1.00 90.00 78 VAL A CA 1
ATOM 596 C C . VAL A 1 78 ? 15.582 5.981 3.304 1.00 90.00 78 VAL A C 1
ATOM 598 O O . VAL A 1 78 ? 15.917 5.020 3.989 1.00 90.00 78 VAL A O 1
ATOM 601 N N . SER A 1 79 ? 15.266 7.166 3.830 1.00 91.00 79 SER A N 1
ATOM 602 C CA . SER A 1 79 ? 15.324 7.459 5.266 1.00 91.00 79 SER A CA 1
ATOM 603 C C . SER A 1 79 ? 14.141 6.865 6.034 1.00 91.00 79 SER A C 1
ATOM 605 O O . SER A 1 79 ? 14.205 6.722 7.252 1.00 91.00 79 SER A O 1
ATOM 607 N N . ASN A 1 80 ? 13.057 6.500 5.341 1.00 86.62 80 ASN A N 1
ATOM 608 C CA . ASN A 1 80 ? 11.868 5.907 5.944 1.00 86.62 80 ASN A CA 1
ATOM 609 C C . ASN A 1 80 ? 11.748 4.418 5.587 1.00 86.62 80 ASN A C 1
ATOM 611 O O . ASN A 1 80 ? 10.939 4.022 4.750 1.00 86.62 80 ASN A O 1
ATOM 615 N N . HIS A 1 81 ? 12.545 3.569 6.241 1.00 80.69 81 HIS A N 1
ATOM 616 C CA . HIS A 1 81 ? 12.556 2.124 5.974 1.00 80.69 81 HIS A CA 1
ATOM 617 C C . HIS A 1 81 ? 11.209 1.430 6.229 1.00 80.69 81 HIS A C 1
ATOM 619 O O . HIS A 1 81 ? 10.883 0.463 5.542 1.00 80.69 81 HIS A O 1
ATOM 625 N N . GLY A 1 82 ? 10.423 1.919 7.193 1.00 83.56 82 GLY A N 1
ATOM 626 C CA . GLY A 1 82 ? 9.085 1.396 7.483 1.00 83.56 82 GLY A CA 1
ATOM 627 C C . GLY A 1 82 ? 8.032 1.849 6.475 1.00 83.56 82 GLY A C 1
ATOM 628 O O . GLY A 1 82 ? 6.979 1.221 6.370 1.00 83.56 82 GLY A O 1
ATOM 629 N N . CYS A 1 83 ? 8.320 2.917 5.727 1.00 90.50 83 CYS A N 1
ATOM 630 C CA . CYS A 1 83 ? 7.391 3.490 4.778 1.00 90.50 83 CYS A CA 1
ATOM 631 C C . CYS A 1 83 ? 8.040 4.180 3.573 1.00 90.50 83 CYS A C 1
ATOM 633 O O . CYS A 1 83 ? 7.905 5.394 3.376 1.00 90.50 83 CYS A O 1
ATOM 635 N N . PRO A 1 84 ? 8.748 3.402 2.743 1.00 93.31 84 PRO A N 1
ATOM 636 C CA . PRO A 1 84 ? 9.563 3.947 1.669 1.00 93.31 84 PRO A CA 1
ATOM 637 C C . PRO A 1 84 ? 8.763 4.693 0.599 1.00 93.31 84 PRO A C 1
ATOM 639 O O . PRO A 1 84 ? 9.341 5.515 -0.096 1.00 93.31 84 PRO A O 1
ATOM 642 N N . TRP A 1 85 ? 7.460 4.443 0.458 1.00 94.00 85 TRP A N 1
ATOM 643 C CA . TRP A 1 85 ? 6.621 5.091 -0.560 1.00 94.00 85 TRP A CA 1
ATOM 644 C C . TRP A 1 85 ? 5.399 5.811 0.024 1.00 94.00 85 TRP A C 1
ATOM 646 O O . TRP A 1 85 ? 4.476 6.153 -0.712 1.00 94.00 85 TRP A O 1
ATOM 656 N N . GLY A 1 86 ? 5.383 6.046 1.340 1.00 93.38 86 GLY A N 1
ATOM 657 C CA . GLY A 1 86 ? 4.208 6.575 2.034 1.00 93.38 86 GLY A CA 1
ATOM 658 C C . GLY A 1 86 ? 3.058 5.566 2.092 1.00 93.38 86 GLY A C 1
ATOM 659 O O . GLY A 1 86 ? 3.267 4.360 2.003 1.00 93.38 86 GLY A O 1
ATOM 660 N N . ASP A 1 87 ? 1.832 6.054 2.254 1.00 94.44 87 ASP A N 1
ATOM 661 C CA . ASP A 1 87 ? 0.656 5.185 2.315 1.00 94.44 87 ASP A CA 1
ATOM 662 C C . ASP A 1 87 ? 0.354 4.522 0.959 1.00 94.44 87 ASP A C 1
ATOM 664 O O . ASP A 1 87 ? 0.414 5.152 -0.096 1.00 94.44 87 ASP A O 1
ATOM 668 N N . PHE A 1 88 ? -0.046 3.249 0.993 1.00 90.75 88 PHE A N 1
ATOM 669 C CA . PHE A 1 88 ? -0.336 2.402 -0.165 1.00 90.75 88 PHE A CA 1
ATOM 670 C C . PHE A 1 88 ? -1.331 3.047 -1.131 1.00 90.75 88 PHE A C 1
ATOM 672 O O . PHE A 1 88 ? -1.118 3.072 -2.340 1.00 90.75 88 PHE A O 1
ATOM 679 N N . SER A 1 89 ? -2.446 3.540 -0.593 1.00 87.25 89 SER A N 1
ATOM 680 C CA . SER A 1 89 ? -3.417 4.342 -1.334 1.00 87.25 89 SER A CA 1
ATOM 681 C C . SER A 1 89 ? -4.323 5.077 -0.356 1.00 87.25 89 SER A C 1
ATOM 683 O O . SER A 1 89 ? -4.673 4.526 0.694 1.00 87.25 89 SER A O 1
ATOM 685 N N . HIS A 1 90 ? -4.771 6.271 -0.739 1.00 82.31 90 HIS A N 1
ATOM 686 C CA . HIS A 1 90 ? -5.671 7.088 0.074 1.00 82.31 90 HIS A CA 1
ATOM 687 C C . HIS A 1 90 ? -6.937 6.321 0.501 1.00 82.31 90 HIS A C 1
ATOM 689 O O . HIS A 1 90 ? -7.255 6.258 1.684 1.00 82.31 90 HIS A O 1
ATOM 695 N N . ASN A 1 91 ? -7.591 5.631 -0.439 1.00 83.75 91 ASN A N 1
ATOM 696 C CA . ASN A 1 91 ? -8.844 4.908 -0.185 1.00 83.75 91 ASN A CA 1
ATOM 697 C C . ASN A 1 91 ? -8.699 3.740 0.808 1.00 83.75 91 ASN A C 1
ATOM 699 O O . ASN A 1 91 ? -9.654 3.384 1.496 1.00 83.75 91 ASN A O 1
ATOM 703 N N . VAL A 1 92 ? -7.522 3.106 0.866 1.00 86.19 92 VAL A N 1
ATOM 704 C CA . VAL A 1 92 ? -7.260 1.966 1.765 1.00 86.19 92 VAL A CA 1
ATOM 705 C C . VAL A 1 92 ? -6.767 2.426 3.135 1.00 86.19 92 VAL A C 1
ATOM 707 O O . VAL A 1 92 ? -7.006 1.730 4.124 1.00 86.19 92 VAL A O 1
ATOM 710 N N . CYS A 1 93 ? -6.076 3.564 3.181 1.00 91.62 93 CYS A N 1
ATOM 711 C CA . CYS A 1 93 ? -5.438 4.105 4.379 1.00 91.62 93 CYS A CA 1
ATOM 712 C C . CYS A 1 93 ? -6.234 5.240 5.031 1.00 91.62 93 CYS A C 1
ATOM 714 O O . CYS A 1 93 ? -5.748 5.893 5.946 1.00 91.62 93 CYS A O 1
ATOM 716 N N . GLN A 1 94 ? -7.471 5.458 4.591 1.00 89.81 94 GLN A N 1
ATOM 717 C CA . GLN A 1 94 ? -8.375 6.405 5.217 1.00 89.81 94 GLN A CA 1
ATOM 718 C C . GLN A 1 94 ? -8.637 6.018 6.681 1.00 89.81 94 GLN A C 1
ATOM 720 O O . GLN A 1 94 ? -9.065 4.897 6.971 1.00 89.81 94 GLN A O 1
ATOM 725 N N . VAL A 1 95 ? -8.354 6.951 7.594 1.00 85.88 95 VAL A N 1
ATOM 726 C CA . VAL A 1 95 ? -8.386 6.709 9.043 1.00 85.88 95 VAL A CA 1
ATOM 727 C C . VAL A 1 95 ? -9.805 6.449 9.534 1.00 85.88 95 VAL A C 1
ATOM 729 O O . VAL A 1 95 ? -10.041 5.446 10.210 1.00 85.88 95 VAL A O 1
ATOM 732 N N . SER A 1 96 ? -10.745 7.307 9.146 1.00 83.31 96 SER A N 1
ATOM 733 C CA . SER A 1 96 ? -12.150 7.206 9.519 1.00 83.31 96 SER A CA 1
ATOM 734 C C . SER A 1 96 ? -13.079 7.218 8.310 1.00 83.31 96 SER A C 1
ATOM 736 O O . SER A 1 96 ? -12.738 7.696 7.226 1.00 83.31 96 SER A O 1
ATOM 738 N N . ASP A 1 97 ? -14.266 6.654 8.495 1.00 80.94 97 ASP A N 1
ATOM 739 C CA . ASP A 1 97 ? -15.367 6.798 7.551 1.00 80.94 97 ASP A CA 1
ATOM 740 C C . ASP A 1 97 ? -15.905 8.239 7.574 1.00 80.94 97 ASP A C 1
ATOM 742 O O . ASP A 1 97 ? -16.137 8.798 8.644 1.00 80.94 97 ASP A O 1
ATOM 746 N N . VAL A 1 98 ? -16.108 8.845 6.400 1.00 76.50 98 VAL A N 1
ATOM 747 C CA . VAL A 1 98 ? -16.531 10.257 6.286 1.00 76.50 98 VAL A CA 1
ATOM 748 C C . VAL A 1 98 ? -17.936 10.485 6.849 1.00 76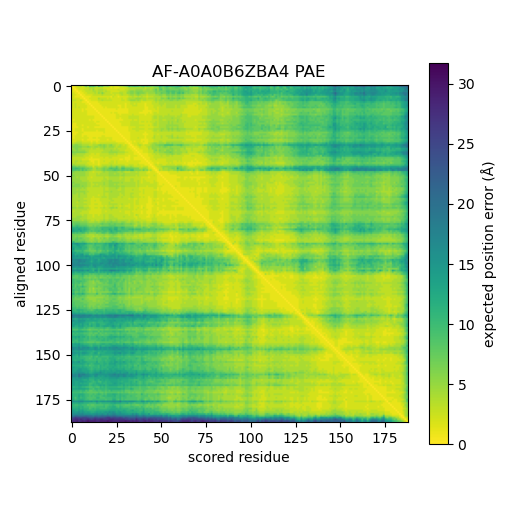.50 98 VAL A C 1
ATOM 750 O O . VAL A 1 98 ? -18.236 11.574 7.329 1.00 76.50 98 VAL A O 1
ATOM 753 N N . HIS A 1 99 ? -18.806 9.477 6.788 1.00 77.38 99 HIS A N 1
ATOM 754 C CA . HIS A 1 99 ? -20.208 9.604 7.175 1.00 77.38 99 HIS A CA 1
ATOM 755 C C . HIS A 1 99 ? -20.435 9.262 8.639 1.00 77.38 99 HIS A C 1
ATOM 757 O O . HIS A 1 99 ? -21.268 9.882 9.294 1.00 77.38 99 HIS A O 1
ATOM 763 N N . THR A 1 100 ? -19.714 8.271 9.154 1.00 72.88 100 THR A N 1
ATOM 764 C CA . THR A 1 100 ? -19.942 7.774 10.514 1.00 72.88 100 THR A CA 1
ATOM 765 C C . THR A 1 100 ? -18.856 8.176 11.501 1.00 72.88 100 THR A C 1
ATOM 767 O O . THR A 1 100 ? -19.011 7.936 12.694 1.00 72.88 100 THR A O 1
ATOM 770 N N . ASN A 1 101 ? -17.751 8.754 11.019 1.00 71.75 101 ASN A N 1
ATOM 771 C CA . ASN A 1 101 ? -16.543 9.053 11.789 1.00 71.75 101 ASN A CA 1
ATOM 772 C C . ASN A 1 101 ? -15.936 7.827 12.507 1.00 71.75 101 ASN A C 1
ATOM 774 O O . ASN A 1 101 ? -15.090 7.968 13.388 1.00 71.75 101 ASN A O 1
ATOM 778 N N . ASN A 1 102 ? -16.343 6.611 12.126 1.00 76.44 102 ASN A N 1
ATOM 779 C CA . ASN A 1 102 ? -15.812 5.381 12.706 1.00 76.44 102 ASN A CA 1
ATOM 780 C C . ASN A 1 102 ? -14.374 5.180 12.238 1.00 76.44 102 ASN 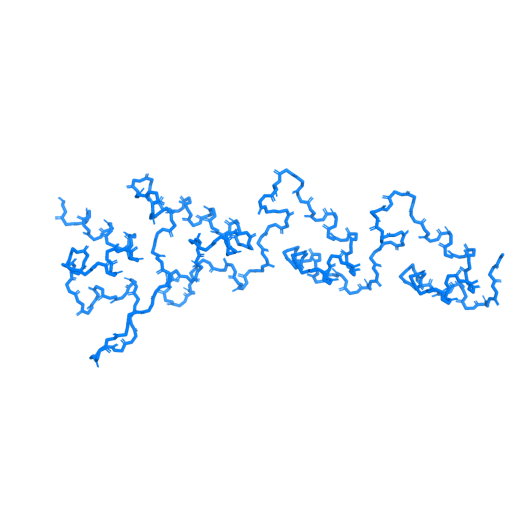A C 1
ATOM 782 O O . ASN A 1 102 ? -14.107 5.295 11.040 1.00 76.44 102 ASN A O 1
ATOM 786 N N . ILE A 1 103 ? -13.480 4.769 13.140 1.00 81.25 103 ILE A N 1
ATOM 787 C CA . ILE A 1 103 ? -12.138 4.322 12.755 1.00 81.25 103 ILE A CA 1
ATOM 788 C C . ILE A 1 103 ? -12.272 3.103 11.835 1.00 81.25 103 ILE A C 1
ATOM 790 O O . ILE A 1 103 ? -12.864 2.083 12.191 1.00 81.25 103 ILE A O 1
ATOM 794 N N . ARG A 1 104 ? -11.730 3.223 10.622 1.00 82.38 104 ARG A N 1
ATOM 795 C CA . ARG A 1 104 ? -11.760 2.192 9.576 1.00 82.38 104 ARG A CA 1
ATOM 796 C C . ARG A 1 104 ? -10.424 1.471 9.464 1.00 82.38 104 ARG A C 1
ATOM 798 O O . ARG A 1 104 ? -10.377 0.279 9.145 1.00 82.38 104 ARG A O 1
ATOM 805 N N . ILE A 1 105 ? -9.330 2.187 9.700 1.00 87.75 105 ILE A N 1
ATOM 806 C CA . ILE A 1 105 ? -7.990 1.629 9.592 1.00 87.75 105 ILE A CA 1
ATOM 807 C C . ILE A 1 105 ? -7.639 0.793 10.828 1.00 87.75 105 ILE A C 1
ATOM 809 O O . ILE A 1 105 ? -7.713 1.250 11.963 1.00 87.75 105 ILE A O 1
ATOM 813 N N . ASN A 1 106 ? -7.209 -0.452 10.612 1.00 90.50 106 ASN A N 1
ATOM 814 C CA . ASN A 1 106 ? -6.708 -1.293 11.697 1.00 90.50 106 ASN A CA 1
ATOM 815 C C . ASN A 1 106 ? -5.188 -1.144 11.853 1.00 90.50 106 ASN A C 1
ATOM 817 O O . ASN A 1 106 ? -4.429 -1.987 11.366 1.00 90.50 106 ASN A O 1
ATOM 821 N N . CYS A 1 107 ? -4.743 -0.104 12.554 1.00 93.38 107 CYS A N 1
ATOM 822 C CA . CYS A 1 107 ? -3.322 0.121 12.836 1.00 93.38 107 CYS A CA 1
ATOM 823 C C . CYS A 1 107 ? -2.722 -0.858 13.859 1.00 93.38 107 CYS A C 1
ATOM 825 O O . CYS A 1 107 ? -1.518 -0.858 14.073 1.00 93.38 107 CYS A O 1
ATOM 827 N N . TYR A 1 108 ? -3.501 -1.768 14.443 1.00 91.81 108 TYR A N 1
ATOM 828 C CA . TYR A 1 108 ? -2.945 -2.845 15.270 1.00 91.81 108 TYR A CA 1
ATOM 829 C C . TYR A 1 108 ? -2.365 -3.988 14.429 1.00 91.81 108 TYR A C 1
ATOM 831 O O . TYR A 1 108 ? -1.475 -4.711 14.874 1.00 91.81 108 TYR A O 1
ATOM 839 N N . SER A 1 109 ? -2.803 -4.132 13.175 1.00 92.19 109 SER A N 1
ATOM 840 C CA . SER A 1 109 ? -2.231 -5.111 12.250 1.00 92.19 109 SER A CA 1
ATOM 841 C C . SER A 1 109 ? -0.879 -4.633 11.716 1.00 92.19 109 SER A C 1
ATOM 843 O O . SER A 1 109 ? -0.780 -3.565 11.112 1.00 92.19 109 SER A O 1
ATOM 845 N N . LEU A 1 110 ? 0.170 -5.453 11.869 1.00 90.81 110 LEU A N 1
ATOM 846 C CA . LEU A 1 110 ? 1.507 -5.160 11.331 1.00 90.81 110 LEU A CA 1
ATOM 847 C C . LEU A 1 110 ? 1.464 -4.860 9.825 1.00 90.81 110 LEU A C 1
ATOM 849 O O . LEU A 1 110 ? 2.024 -3.864 9.375 1.00 90.81 110 LEU A O 1
ATOM 853 N N . ARG A 1 111 ? 0.728 -5.674 9.059 1.00 89.94 111 ARG A N 1
ATOM 854 C CA . ARG A 1 111 ? 0.579 -5.492 7.610 1.00 89.94 111 ARG A CA 1
ATOM 855 C C . ARG A 1 111 ? -0.090 -4.162 7.266 1.00 89.94 111 ARG A C 1
ATOM 857 O O . ARG A 1 111 ? 0.326 -3.496 6.325 1.00 89.94 111 ARG A O 1
ATOM 864 N N . LYS A 1 112 ? -1.129 -3.765 8.008 1.00 91.50 112 LYS A N 1
ATOM 865 C CA . LYS A 1 112 ? -1.795 -2.475 7.780 1.00 91.50 112 LYS A CA 1
ATOM 866 C C . LYS A 1 112 ? -0.905 -1.301 8.160 1.00 91.50 112 LYS A C 1
ATOM 868 O O . LYS A 1 112 ? -0.866 -0.353 7.393 1.00 91.50 112 LYS A O 1
ATOM 873 N N . ARG A 1 113 ? -0.132 -1.390 9.246 1.00 91.62 113 ARG A N 1
ATOM 874 C CA . ARG A 1 113 ? 0.857 -0.356 9.597 1.00 91.62 113 ARG A CA 1
ATOM 875 C C . ARG A 1 113 ? 1.927 -0.169 8.534 1.00 91.62 113 ARG A C 1
ATOM 877 O O . ARG A 1 113 ? 2.298 0.957 8.256 1.00 91.62 113 ARG A O 1
ATOM 884 N N . GLN A 1 114 ? 2.396 -1.249 7.918 1.00 89.69 114 GLN A N 1
ATOM 885 C CA . GLN A 1 114 ? 3.373 -1.150 6.831 1.00 89.69 114 GLN A CA 1
ATOM 886 C C . GLN A 1 114 ? 2.783 -0.496 5.577 1.00 89.69 114 GLN A C 1
ATOM 888 O O . GLN A 1 114 ? 3.466 0.263 4.902 1.00 89.69 114 GLN A O 1
ATOM 893 N N . LEU A 1 115 ? 1.518 -0.793 5.264 1.00 91.38 115 LEU A N 1
ATOM 894 C CA . LEU A 1 115 ? 0.843 -0.242 4.088 1.00 91.38 115 LEU A CA 1
ATOM 895 C C . LEU A 1 115 ? 0.295 1.168 4.308 1.00 91.38 115 LEU A C 1
ATOM 897 O O . LEU A 1 115 ? 0.102 1.880 3.339 1.00 91.38 115 LEU A O 1
ATOM 901 N N . CYS A 1 116 ? -0.012 1.553 5.538 1.00 94.94 116 CYS A N 1
ATOM 902 C CA . CYS A 1 116 ? -0.696 2.799 5.869 1.00 94.94 116 CYS A CA 1
ATOM 903 C C . CYS A 1 116 ? 0.025 3.516 7.011 1.00 94.94 116 CYS A C 1
ATOM 905 O O . CYS A 1 116 ? -0.579 3.932 7.999 1.00 94.94 116 CYS A O 1
ATOM 907 N N . CYS A 1 117 ? 1.346 3.557 6.910 1.00 92.56 117 CYS A N 1
ATOM 908 C CA . CYS A 1 117 ? 2.245 4.025 7.949 1.00 92.56 117 CYS A CA 1
ATOM 909 C C . CYS A 1 117 ? 1.937 5.467 8.388 1.00 92.56 117 CYS A C 1
ATOM 911 O O . CYS A 1 117 ? 1.889 5.739 9.580 1.00 92.56 117 CYS A O 1
ATOM 913 N N . GLN A 1 118 ? 1.680 6.385 7.450 1.00 92.44 118 GLN A N 1
ATOM 914 C CA . GLN A 1 118 ? 1.533 7.810 7.706 1.00 92.44 118 GLN A CA 1
ATOM 915 C C . GLN A 1 118 ? 0.151 8.049 8.285 1.00 92.44 118 GLN A C 1
ATOM 917 O O . GLN A 1 118 ? 0.022 8.797 9.246 1.00 92.44 118 GLN A O 1
ATOM 922 N N . ALA A 1 119 ? -0.870 7.374 7.754 1.00 93.81 119 ALA A N 1
ATOM 923 C CA . ALA A 1 119 ? -2.193 7.355 8.357 1.00 93.81 119 ALA A CA 1
ATOM 924 C C . ALA A 1 119 ? -2.165 6.830 9.801 1.00 93.81 119 ALA A C 1
ATOM 926 O O . ALA A 1 119 ? -2.783 7.434 10.674 1.00 93.81 119 ALA A O 1
ATOM 927 N N . CYS A 1 120 ? -1.432 5.747 10.074 1.00 93.62 120 CYS A N 1
ATOM 928 C CA . CYS A 1 120 ? -1.326 5.195 11.423 1.00 93.62 120 CYS A CA 1
ATOM 929 C C . CYS A 1 120 ? -0.553 6.100 12.387 1.00 93.62 120 CYS A C 1
ATOM 931 O O . CYS A 1 120 ? -0.949 6.213 13.545 1.00 93.62 120 CYS A O 1
ATOM 933 N N . GLU A 1 121 ? 0.510 6.761 11.929 1.00 92.25 121 GLU A N 1
ATOM 934 C CA . GLU A 1 121 ? 1.228 7.747 12.742 1.00 92.25 121 GLU A CA 1
ATOM 935 C C . GLU A 1 121 ? 0.371 8.984 13.019 1.00 92.25 121 GLU A C 1
ATOM 937 O O . GLU A 1 121 ? 0.237 9.375 14.173 1.00 92.25 121 GLU A O 1
ATOM 942 N N . LYS A 1 122 ? -0.323 9.522 12.009 1.00 91.81 122 LYS A N 1
ATOM 943 C CA . LYS A 1 122 ? -1.274 10.631 12.197 1.00 91.81 122 LYS A CA 1
ATOM 944 C C . LYS A 1 122 ? -2.386 10.277 13.178 1.00 91.81 122 LYS A C 1
ATOM 946 O O . LYS A 1 122 ? -2.731 11.090 14.027 1.00 91.81 122 LYS A O 1
ATOM 951 N N . LEU A 1 123 ? -2.940 9.067 13.077 1.00 91.81 123 LEU A N 1
ATOM 952 C CA . LEU A 1 123 ? -3.942 8.581 14.024 1.00 91.81 123 LEU A CA 1
ATOM 953 C C . LEU A 1 123 ? -3.373 8.541 15.448 1.00 91.81 123 LEU A C 1
ATOM 955 O O . LEU A 1 123 ? -4.037 8.987 16.374 1.00 91.81 123 LEU A O 1
ATOM 959 N N . ARG A 1 124 ? -2.139 8.055 15.623 1.00 92.25 124 ARG A N 1
ATOM 960 C CA . ARG A 1 124 ? -1.460 8.027 16.925 1.00 92.25 124 ARG A CA 1
ATOM 961 C C . ARG A 1 124 ? -1.249 9.431 17.501 1.00 92.25 124 ARG A C 1
ATOM 963 O O . ARG A 1 124 ? -1.495 9.636 18.682 1.00 92.25 124 ARG A O 1
ATOM 970 N N . GLU A 1 125 ? -0.828 10.390 16.680 1.00 92.00 125 GLU A N 1
ATOM 971 C CA . GLU A 1 125 ? -0.579 11.784 17.086 1.00 92.00 125 GLU A CA 1
ATOM 972 C C . GLU A 1 125 ? -1.856 12.546 17.472 1.00 92.00 125 GLU A C 1
ATOM 974 O O . GLU A 1 125 ? -1.804 13.470 18.280 1.00 92.00 125 GLU A O 1
ATOM 979 N N . GLN A 1 126 ? -3.006 12.167 16.911 1.00 89.56 126 GLN A N 1
ATOM 980 C CA . GLN A 1 126 ? -4.303 12.782 17.217 1.00 89.56 126 GLN A CA 1
ATOM 981 C C . GLN A 1 126 ? -4.910 12.306 18.543 1.00 89.56 126 GLN A C 1
ATOM 983 O O . GLN A 1 126 ? -5.894 12.884 19.010 1.00 89.56 126 GLN A O 1
ATOM 988 N N . LEU A 1 127 ? -4.365 11.244 19.135 1.00 89.31 127 LEU A N 1
ATOM 989 C CA . LEU A 1 127 ? -4.908 10.632 20.338 1.00 89.31 127 LEU A CA 1
ATOM 990 C C . LEU A 1 127 ? -4.268 11.199 21.616 1.00 89.31 127 LEU A C 1
ATOM 992 O O . LEU A 1 127 ? -3.119 11.643 21.599 1.00 89.31 127 LEU A O 1
ATOM 996 N N . PRO A 1 128 ? -4.982 11.163 22.757 1.00 85.94 128 PRO A N 1
ATOM 997 C CA . PRO A 1 128 ? -4.425 11.558 24.045 1.00 85.94 128 PRO A CA 1
ATOM 998 C C . PRO A 1 128 ? -3.176 10.742 24.406 1.00 85.94 128 PRO A C 1
ATOM 1000 O O . PRO A 1 128 ? -3.186 9.513 24.349 1.00 85.94 128 PRO A O 1
ATOM 1003 N N . GLY A 1 129 ? -2.118 11.420 24.860 1.00 82.94 129 GLY A N 1
ATOM 1004 C CA . GLY A 1 129 ? -0.846 10.781 25.228 1.00 82.94 129 GLY A CA 1
ATOM 1005 C C . GLY A 1 129 ? -0.888 9.904 26.488 1.00 82.94 129 GLY A C 1
ATOM 1006 O O . GLY A 1 129 ? 0.114 9.284 26.825 1.00 82.94 129 GLY A O 1
ATOM 1007 N N . ASN A 1 130 ? -2.019 9.850 27.196 1.00 86.38 130 ASN A N 1
ATOM 1008 C CA . ASN A 1 130 ? -2.222 9.023 28.390 1.00 86.38 130 ASN A CA 1
ATOM 1009 C C . ASN A 1 130 ? -2.957 7.700 28.105 1.00 86.38 130 ASN A C 1
ATOM 1011 O O . ASN A 1 130 ? -3.373 7.019 29.044 1.00 86.38 130 ASN A O 1
ATOM 1015 N N . LEU A 1 131 ? -3.157 7.340 26.835 1.00 87.25 131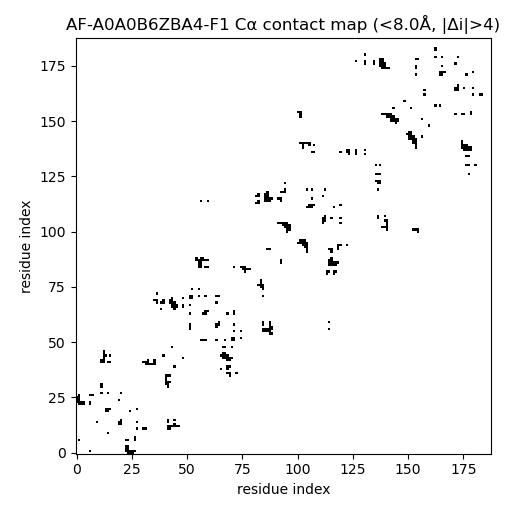 LEU A N 1
ATOM 1016 C CA . LEU A 1 131 ? -3.656 6.015 26.476 1.00 87.25 131 LEU A CA 1
ATOM 1017 C C . LEU A 1 131 ? -2.581 4.945 26.720 1.00 87.25 131 LEU A C 1
ATOM 1019 O O . LEU A 1 131 ? -1.391 5.184 26.537 1.00 87.25 131 LEU A O 1
ATOM 1023 N N . SER A 1 132 ? -3.018 3.742 27.101 1.00 86.56 132 SER A N 1
ATOM 1024 C CA . SER A 1 132 ? -2.143 2.565 27.198 1.00 86.56 132 SER A CA 1
ATOM 1025 C C . SER A 1 132 ? -1.463 2.261 25.855 1.00 86.56 132 SER A C 1
ATOM 1027 O O . SER A 1 132 ? -2.039 2.512 24.795 1.00 86.56 132 SER A O 1
ATOM 1029 N N . GLU A 1 133 ? -0.279 1.638 25.877 1.00 86.94 133 GLU A N 1
ATOM 1030 C CA . GLU A 1 133 ? 0.425 1.181 24.665 1.00 86.94 133 GLU A CA 1
ATOM 1031 C C . GLU A 1 133 ? -0.426 0.234 23.804 1.00 86.94 133 GLU A C 1
ATOM 1033 O O . GLU A 1 133 ? -0.389 0.302 22.571 1.00 86.94 133 GLU A O 1
ATOM 1038 N N . ASP A 1 134 ? -1.266 -0.587 24.436 1.00 88.00 134 ASP A N 1
ATOM 1039 C CA . ASP A 1 134 ? -2.216 -1.477 23.752 1.00 88.00 134 ASP A CA 1
ATOM 1040 C C . ASP A 1 134 ? -3.384 -0.724 23.090 1.00 88.00 134 ASP A C 1
ATOM 1042 O O . ASP A 1 134 ? -4.131 -1.287 22.282 1.00 88.00 134 ASP A O 1
ATOM 1046 N N . CYS A 1 135 ? -3.502 0.570 23.389 1.00 89.50 135 CYS A N 1
ATOM 1047 C CA . CYS A 1 135 ? -4.532 1.504 22.955 1.00 89.50 135 CYS A CA 1
ATOM 1048 C C . CYS A 1 135 ? -3.962 2.706 22.172 1.00 89.50 135 CYS A C 1
ATOM 1050 O O . CYS A 1 135 ? -4.690 3.655 21.895 1.00 89.50 135 CYS A O 1
ATOM 1052 N N . LYS A 1 136 ? -2.687 2.672 21.757 1.00 92.31 136 LYS A N 1
ATOM 1053 C CA . LYS A 1 136 ? -2.018 3.814 21.098 1.00 92.31 136 LYS A CA 1
ATOM 1054 C C . LYS A 1 136 ? -2.580 4.239 19.738 1.00 92.31 136 LYS A C 1
ATOM 1056 O O . LYS A 1 136 ? -2.193 5.282 19.227 1.00 92.31 136 LYS A O 1
ATOM 1061 N N . TYR A 1 137 ? -3.445 3.428 19.132 1.00 92.69 137 TYR A N 1
ATOM 1062 C CA . TYR A 1 137 ? -4.167 3.778 17.905 1.00 92.69 137 TYR A CA 1
ATOM 1063 C C . TYR A 1 137 ? -5.675 3.953 18.149 1.00 92.69 137 TYR A C 1
ATOM 1065 O O . TYR A 1 137 ? -6.444 4.023 17.194 1.00 92.69 137 TYR A O 1
ATOM 1073 N N . GLY A 1 138 ? -6.099 4.047 19.412 1.00 92.50 138 GLY A N 1
ATOM 1074 C CA . GLY A 1 138 ? -7.475 4.323 19.799 1.00 92.50 138 GLY A CA 1
ATOM 1075 C C . GLY A 1 138 ? -8.379 3.107 19.641 1.00 92.50 138 GLY A C 1
ATOM 1076 O O . GLY A 1 138 ? -7.997 1.988 19.988 1.00 92.50 138 GLY A O 1
ATOM 1077 N N . ASP A 1 139 ? -9.600 3.325 19.155 1.00 92.75 139 ASP A N 1
ATOM 1078 C CA . ASP A 1 139 ? -10.554 2.233 18.977 1.00 92.75 139 ASP A CA 1
ATOM 1079 C C . ASP A 1 139 ? -10.145 1.312 17.824 1.00 92.75 139 ASP A C 1
ATOM 1081 O O . ASP A 1 139 ? -9.747 1.735 16.736 1.00 92.75 139 ASP A O 1
ATOM 1085 N N . ARG A 1 140 ? -10.290 0.011 18.053 1.00 92.62 140 ARG A N 1
ATOM 1086 C CA . ARG A 1 140 ? -10.116 -1.024 17.043 1.00 92.62 140 ARG A CA 1
ATOM 1087 C C . ARG A 1 140 ? -11.347 -1.043 16.134 1.00 92.62 140 ARG A C 1
ATOM 1089 O O . ARG A 1 140 ? -12.470 -0.942 16.628 1.00 92.62 140 ARG A O 1
ATOM 1096 N N . PRO A 1 141 ? -11.180 -1.247 14.815 1.00 89.75 141 PRO A N 1
ATOM 1097 C CA . PRO A 1 141 ? -12.307 -1.414 13.905 1.00 89.75 141 PRO A CA 1
ATOM 1098 C C . PRO A 1 141 ? -12.960 -2.782 14.145 1.00 89.75 141 PRO A C 1
ATOM 1100 O O . PRO A 1 141 ? -12.594 -3.786 13.532 1.00 89.75 141 PRO A O 1
ATOM 1103 N N . VAL A 1 142 ? -13.907 -2.817 15.077 1.00 91.19 142 VAL A N 1
ATOM 1104 C CA . VAL A 1 142 ? -14.670 -4.001 15.477 1.00 91.19 142 VAL A CA 1
ATOM 1105 C C . VAL A 1 142 ? -16.156 -3.786 15.200 1.00 91.19 142 VAL A C 1
ATOM 1107 O O . VAL A 1 142 ? -16.660 -2.663 15.259 1.00 91.19 142 VAL A O 1
ATOM 1110 N N . ILE A 1 143 ? -16.854 -4.880 14.894 1.00 92.44 143 ILE A N 1
ATOM 1111 C CA . ILE A 1 143 ? -18.311 -4.9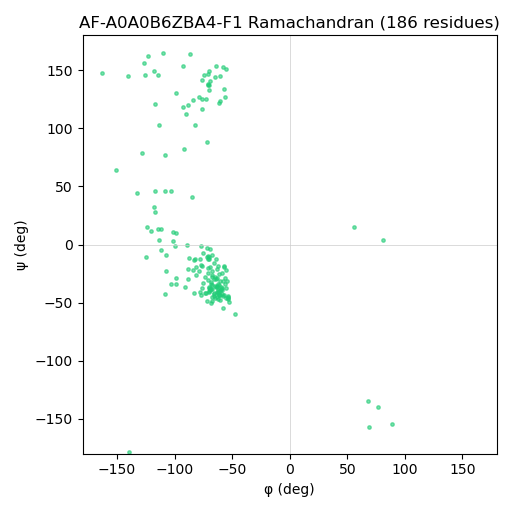09 14.783 1.00 92.44 143 ILE A CA 1
ATOM 1112 C C . ILE A 1 143 ? -18.846 -5.855 15.854 1.00 92.44 143 ILE A C 1
ATOM 1114 O O . ILE A 1 143 ? -18.517 -7.041 15.863 1.00 92.44 143 ILE A O 1
ATOM 1118 N N . PHE A 1 144 ? -19.695 -5.331 16.728 1.00 93.38 144 PHE A N 1
ATOM 1119 C CA . PHE A 1 144 ? -20.450 -6.085 17.715 1.00 93.38 144 PHE A CA 1
ATOM 1120 C C . PHE A 1 144 ? -21.807 -6.452 17.116 1.00 93.38 144 PHE A C 1
ATOM 1122 O O . PHE A 1 144 ? -22.590 -5.577 16.751 1.00 93.38 144 PHE A O 1
ATOM 1129 N N . ASN A 1 145 ? -22.087 -7.748 16.987 1.00 93.88 145 ASN A N 1
ATOM 1130 C CA . ASN A 1 145 ? -23.400 -8.217 16.552 1.00 93.88 145 ASN A CA 1
ATOM 1131 C C . ASN A 1 145 ? -24.292 -8.384 17.781 1.00 93.88 145 ASN A C 1
ATOM 1133 O O . ASN A 1 145 ? -23.983 -9.179 18.665 1.00 93.88 145 ASN A O 1
ATOM 1137 N N . THR A 1 146 ? -25.398 -7.655 17.818 1.00 92.38 146 THR A N 1
ATOM 1138 C CA . THR A 1 146 ? -26.387 -7.715 18.895 1.00 92.38 146 THR A CA 1
ATOM 1139 C C . THR A 1 146 ? -27.703 -8.257 18.353 1.00 92.38 146 THR A C 1
ATOM 1141 O O . THR A 1 146 ? -28.063 -8.003 17.202 1.00 92.38 146 THR A O 1
ATOM 1144 N N . SER A 1 147 ? -28.433 -9.008 19.177 1.00 92.31 147 SER A N 1
ATOM 1145 C CA . SER A 1 147 ? -29.733 -9.576 18.803 1.00 92.31 147 SER A CA 1
ATOM 1146 C C . SER A 1 147 ? -30.793 -8.502 18.546 1.00 92.31 147 SER A C 1
ATOM 1148 O O . SER A 1 147 ? -31.623 -8.671 17.659 1.00 92.31 147 SER A O 1
ATOM 1150 N N . HIS A 1 148 ? -30.757 -7.401 19.302 1.00 92.81 148 HIS A N 1
ATOM 1151 C CA . HIS A 1 148 ? -31.801 -6.371 19.283 1.00 92.81 148 HIS A CA 1
ATOM 1152 C C . HIS A 1 148 ? -31.461 -5.148 18.425 1.00 92.81 148 HIS A C 1
ATOM 1154 O O . HIS A 1 148 ? -32.356 -4.574 17.814 1.00 92.81 148 HIS A O 1
ATOM 1160 N N . PHE A 1 149 ? -30.186 -4.756 18.351 1.00 92.31 149 PHE A N 1
ATOM 1161 C CA . PHE A 1 149 ? -29.760 -3.507 17.702 1.00 92.31 149 PHE A CA 1
ATOM 1162 C C . PHE A 1 149 ? -28.915 -3.743 16.443 1.00 92.31 149 PHE A C 1
ATOM 1164 O O . PHE A 1 149 ? -28.421 -2.803 15.823 1.00 92.31 149 PHE A O 1
ATOM 1171 N N . GLY A 1 150 ? -28.736 -5.004 16.040 1.00 92.94 150 GLY A N 1
ATOM 1172 C CA . GLY A 1 150 ? -27.941 -5.363 14.874 1.00 92.94 150 GLY A CA 1
ATOM 1173 C C . GLY A 1 150 ? -26.449 -5.090 15.077 1.00 92.94 150 GLY A C 1
ATOM 1174 O O . GLY A 1 150 ? -25.874 -5.470 16.098 1.00 92.94 150 GLY A O 1
ATOM 1175 N N . LYS A 1 151 ? -25.808 -4.488 14.069 1.00 93.44 151 LYS A N 1
ATOM 1176 C CA . LYS A 1 151 ? -24.353 -4.280 14.002 1.00 93.44 151 LYS A CA 1
ATOM 1177 C C . LYS A 1 151 ? -23.954 -2.944 14.623 1.00 93.44 151 LYS A C 1
ATOM 1179 O O . LYS A 1 151 ? -24.223 -1.890 14.050 1.00 93.44 151 LYS A O 1
ATOM 1184 N N . LEU A 1 152 ? -23.250 -3.008 15.744 1.00 92.50 152 LEU A N 1
ATOM 1185 C CA . LEU A 1 152 ? -22.702 -1.858 16.457 1.00 92.50 152 LEU A CA 1
ATOM 1186 C C . LEU A 1 152 ? -21.175 -1.830 16.354 1.00 92.50 152 LEU A C 1
ATOM 1188 O O . LEU A 1 152 ? -20.542 -2.811 15.975 1.00 92.50 152 LEU A O 1
ATOM 1192 N N . ASN A 1 153 ? -20.571 -0.702 16.687 1.00 91.81 153 ASN A N 1
ATOM 1193 C CA . ASN A 1 153 ? -19.131 -0.487 16.763 1.00 91.81 153 ASN A CA 1
ATOM 1194 C C . ASN A 1 153 ? -18.818 0.369 17.997 1.00 91.81 153 ASN A C 1
ATOM 1196 O O . ASN A 1 153 ? -19.722 0.766 18.729 1.00 91.81 153 ASN A O 1
ATOM 1200 N N . CYS A 1 154 ? -17.548 0.692 18.217 1.00 91.50 154 CYS A N 1
ATOM 1201 C CA . CYS A 1 154 ? -17.160 1.481 19.384 1.00 91.50 154 CYS A CA 1
ATOM 1202 C C . CYS A 1 154 ? -17.822 2.863 19.450 1.00 91.50 154 CYS A C 1
ATOM 1204 O O . CYS A 1 154 ? -18.230 3.284 20.524 1.00 91.50 154 CYS A O 1
ATOM 1206 N N . SER A 1 155 ? -18.030 3.532 18.317 1.00 88.88 155 SER A N 1
ATOM 1207 C CA . SER A 1 155 ? -18.622 4.872 18.275 1.00 88.88 155 SER A CA 1
ATOM 1208 C C . SER A 1 155 ? -20.117 4.911 18.607 1.00 88.88 155 SER A C 1
ATOM 1210 O O . SER A 1 155 ? -20.622 5.980 18.943 1.00 88.88 155 SER A O 1
ATOM 1212 N N . ASN A 1 156 ? -20.842 3.790 18.503 1.00 90.44 156 ASN A N 1
ATOM 1213 C CA . ASN A 1 156 ? -22.288 3.762 18.744 1.00 90.44 156 ASN A CA 1
ATOM 1214 C C . ASN A 1 156 ? -22.760 2.745 19.789 1.00 90.44 156 ASN A C 1
ATOM 1216 O O . ASN A 1 156 ? -23.914 2.829 20.200 1.00 90.44 156 ASN A O 1
ATOM 1220 N N . ILE A 1 157 ? -21.915 1.821 20.253 1.00 92.25 157 ILE A N 1
ATOM 1221 C CA . ILE A 1 157 ? -22.339 0.791 21.209 1.00 92.25 157 ILE A CA 1
ATOM 1222 C C . ILE A 1 157 ? -22.846 1.399 22.520 1.00 92.25 157 ILE A C 1
ATOM 1224 O O . ILE A 1 157 ? -23.898 1.002 23.011 1.00 92.25 157 ILE A O 1
ATOM 1228 N N . LEU A 1 158 ? -22.185 2.446 23.012 1.00 91.62 158 LEU A N 1
ATOM 1229 C CA . LEU A 1 158 ? -22.569 3.141 24.245 1.00 91.62 158 LEU A CA 1
ATOM 1230 C C . LEU A 1 158 ? -23.780 4.078 24.080 1.00 91.62 158 LEU A C 1
ATOM 1232 O O . LEU A 1 158 ? -24.217 4.695 25.044 1.00 91.62 158 LEU A O 1
ATOM 1236 N N . ASN A 1 159 ? -24.341 4.190 22.870 1.00 90.94 159 ASN A N 1
ATOM 1237 C CA . ASN A 1 159 ? -25.631 4.857 22.668 1.00 90.94 159 ASN A CA 1
ATOM 1238 C C . ASN A 1 159 ? -26.808 3.903 22.923 1.0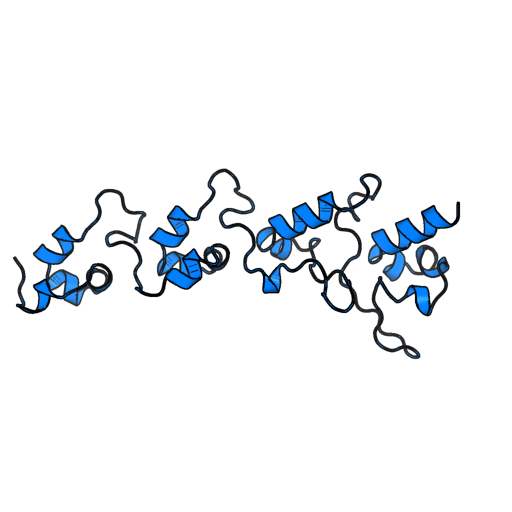0 90.94 159 ASN A C 1
ATOM 1240 O O . ASN A 1 159 ? -27.920 4.360 23.170 1.00 90.94 159 ASN A O 1
ATOM 1244 N N . TYR A 1 160 ? -26.574 2.589 22.827 1.00 92.44 160 TYR A N 1
ATOM 1245 C CA . TYR A 1 160 ? -27.588 1.548 23.032 1.00 92.44 160 TYR A CA 1
ATOM 1246 C C . TYR A 1 160 ? -27.404 0.795 24.353 1.00 92.44 160 TYR A C 1
ATOM 1248 O O . TYR A 1 160 ? -28.363 0.225 24.869 1.00 92.44 160 TYR A O 1
ATOM 1256 N N . PHE A 1 161 ? -26.187 0.800 24.899 1.00 91.81 161 PHE A N 1
ATOM 1257 C CA . PHE A 1 161 ? -25.825 0.166 26.164 1.00 91.81 161 PHE A CA 1
ATOM 1258 C C . PHE A 1 161 ? -25.215 1.186 27.135 1.00 91.81 161 PHE A C 1
ATOM 1260 O O . PHE A 1 161 ? -24.787 2.262 26.727 1.00 91.81 161 PHE A O 1
ATOM 1267 N N . SER A 1 162 ? -25.173 0.842 28.426 1.00 90.94 162 SER A N 1
ATOM 1268 C CA . SER A 1 162 ? -24.564 1.679 29.471 1.00 90.94 162 SER A CA 1
ATOM 1269 C C . SER A 1 162 ? -23.054 1.851 29.256 1.00 90.94 162 SER A C 1
ATOM 1271 O O . SER A 1 162 ? -22.388 0.960 28.727 1.00 90.94 162 SER A O 1
ATOM 1273 N N . SER A 1 163 ? -22.484 2.953 29.759 1.00 90.25 163 SER A N 1
ATOM 1274 C CA . SER A 1 163 ? -21.029 3.113 29.908 1.00 90.25 163 SER A CA 1
ATOM 1275 C C . SER A 1 163 ? -20.393 2.018 30.771 1.00 90.25 163 SER A C 1
ATOM 1277 O O . SER A 1 163 ? -19.190 1.789 30.659 1.00 90.25 163 SER A O 1
ATOM 1279 N N . ASP A 1 164 ? -21.187 1.300 31.572 1.00 91.38 164 ASP A N 1
ATOM 1280 C CA . ASP A 1 164 ? -20.739 0.135 32.343 1.00 91.38 164 ASP A CA 1
ATOM 1281 C C . ASP A 1 164 ? -20.161 -0.977 31.461 1.00 91.38 164 ASP A C 1
ATOM 1283 O O . ASP A 1 164 ? -19.309 -1.730 31.927 1.00 91.38 164 ASP A O 1
ATOM 1287 N N . GLU A 1 165 ? -20.542 -1.050 30.178 1.00 93.75 165 GLU A N 1
ATOM 1288 C CA . GLU A 1 165 ? -19.953 -1.990 29.213 1.00 93.75 165 GLU A CA 1
ATOM 1289 C C . GLU A 1 165 ? -18.430 -1.837 29.108 1.00 93.75 165 GLU A C 1
ATOM 1291 O O . GLU A 1 165 ? -17.722 -2.814 28.871 1.00 93.75 165 GLU A O 1
ATOM 1296 N N . CYS A 1 166 ? -17.894 -0.636 29.345 1.00 93.50 166 CYS A N 1
ATOM 1297 C CA . CYS A 1 166 ? -16.451 -0.419 29.390 1.00 93.50 166 CYS A CA 1
ATOM 1298 C C . CYS A 1 166 ? -15.758 -1.142 30.556 1.00 93.50 166 CYS A C 1
ATOM 1300 O O . CYS A 1 166 ? -14.543 -1.298 30.515 1.00 93.50 166 CYS A O 1
ATOM 1302 N N . TYR A 1 167 ? -16.497 -1.598 31.569 1.00 91.81 167 TYR A N 1
ATOM 1303 C CA . TYR A 1 167 ? -15.975 -2.369 32.699 1.00 91.81 167 TYR A CA 1
ATOM 1304 C C . TYR A 1 167 ? -16.400 -3.834 32.653 1.00 91.81 167 TYR A C 1
ATOM 1306 O O . TYR A 1 167 ? -15.606 -4.728 32.943 1.00 91.81 167 TYR A O 1
ATOM 1314 N N . THR A 1 168 ? -17.662 -4.087 32.313 1.00 93.50 168 THR A N 1
ATOM 1315 C CA . THR A 1 168 ? -18.282 -5.411 32.428 1.00 93.50 168 THR A CA 1
ATOM 1316 C C . THR A 1 168 ? -18.079 -6.272 31.190 1.00 93.50 168 THR A C 1
ATOM 1318 O O . THR A 1 168 ? -18.154 -7.497 31.289 1.00 93.50 168 THR A O 1
ATOM 1321 N N . ASN A 1 169 ? -17.791 -5.664 30.037 1.00 94.00 169 ASN A N 1
ATOM 1322 C CA . ASN A 1 169 ? -17.639 -6.363 28.772 1.00 94.00 169 ASN A CA 1
ATOM 1323 C C . ASN A 1 169 ? -16.184 -6.291 28.275 1.00 94.00 169 ASN A C 1
ATOM 1325 O O . ASN A 1 169 ? -15.766 -5.286 27.690 1.00 94.00 169 ASN A O 1
ATOM 1329 N N . PRO A 1 170 ? -15.398 -7.376 28.431 1.00 93.25 170 PRO A N 1
ATOM 1330 C CA . PRO A 1 170 ? -13.990 -7.399 28.036 1.00 93.25 170 PRO A CA 1
ATOM 1331 C C . PRO A 1 170 ? -13.762 -7.076 26.558 1.00 93.25 170 PRO A C 1
ATOM 1333 O O . PRO A 1 170 ? -12.727 -6.507 26.199 1.00 93.25 170 PRO A O 1
ATOM 1336 N N . ALA A 1 171 ? -14.718 -7.425 25.689 1.00 94.12 171 ALA A N 1
ATOM 1337 C CA . ALA A 1 171 ? -14.626 -7.142 24.264 1.00 94.12 171 ALA A CA 1
ATOM 1338 C C . ALA A 1 171 ? -14.769 -5.641 23.985 1.00 94.12 171 ALA A C 1
ATOM 1340 O O . ALA A 1 171 ? -14.030 -5.114 23.153 1.00 94.12 171 ALA A O 1
ATOM 1341 N N . VAL A 1 172 ? -15.668 -4.950 24.689 1.00 94.44 172 VAL A N 1
ATOM 1342 C CA . VAL A 1 172 ? -15.818 -3.492 24.588 1.00 94.44 172 VAL A CA 1
ATOM 1343 C C . VAL A 1 172 ? -14.599 -2.804 25.178 1.00 94.44 172 VAL A C 1
ATOM 1345 O O . VAL A 1 172 ? -13.970 -2.020 24.477 1.00 94.44 172 VAL A O 1
ATOM 1348 N N . TYR A 1 173 ? -14.186 -3.172 26.391 1.00 91.38 173 TYR A N 1
ATOM 1349 C CA . TYR A 1 173 ? -13.003 -2.602 27.040 1.00 91.38 173 TYR A CA 1
ATOM 1350 C C . TYR A 1 173 ? -11.738 -2.696 26.168 1.00 91.38 173 TYR A C 1
ATOM 1352 O O . TYR A 1 173 ? -11.019 -1.716 25.984 1.00 91.38 173 TYR A O 1
ATOM 1360 N N . THR A 1 174 ? -11.491 -3.868 25.577 1.00 91.12 174 THR A N 1
ATOM 1361 C CA . THR A 1 174 ? -10.266 -4.136 24.805 1.00 91.12 174 THR A CA 1
ATOM 1362 C C . THR A 1 174 ? -10.272 -3.478 23.424 1.00 91.12 174 THR A C 1
ATOM 1364 O O . THR A 1 174 ? -9.215 -3.125 22.897 1.00 91.12 174 THR A O 1
ATOM 1367 N N . ASN A 1 175 ? -11.440 -3.358 22.787 1.00 93.25 175 ASN A N 1
ATOM 1368 C CA . ASN A 1 175 ? -11.527 -2.841 21.421 1.00 93.25 175 ASN A CA 1
ATOM 1369 C C . ASN A 1 175 ? -11.909 -1.363 21.360 1.00 93.25 175 ASN A C 1
ATOM 1371 O O . ASN A 1 175 ? -11.491 -0.688 20.429 1.00 93.25 175 ASN A O 1
ATOM 1375 N N . CYS A 1 176 ? -12.654 -0.843 22.328 1.00 93.19 176 CYS A N 1
ATOM 1376 C CA . CYS A 1 176 ? -13.158 0.528 22.342 1.00 93.19 176 CYS A CA 1
ATOM 1377 C C . CYS A 1 176 ? -12.343 1.414 23.283 1.00 93.19 176 CYS A C 1
ATOM 1379 O O . CYS A 1 176 ? -12.898 2.161 24.082 1.00 93.19 176 CYS A O 1
ATOM 1381 N N . CYS A 1 177 ? -11.016 1.303 23.188 1.00 90.50 177 CYS A N 1
ATOM 1382 C CA . CYS A 1 177 ? -10.044 1.996 24.026 1.00 90.50 177 CYS A CA 1
ATOM 1383 C C . CYS A 1 177 ? -10.310 3.501 24.183 1.00 90.50 177 CYS A C 1
ATOM 1385 O O . CYS A 1 177 ? -10.464 3.992 25.299 1.00 90.50 177 CYS A O 1
ATOM 1387 N N . TYR A 1 178 ? -10.320 4.243 23.072 1.00 90.75 178 TYR A N 1
ATOM 1388 C CA . TYR A 1 178 ? -10.458 5.698 23.080 1.00 90.75 178 TYR A CA 1
ATOM 1389 C C . TYR A 1 178 ? -11.869 6.106 23.492 1.00 90.75 178 TYR A C 1
ATOM 1391 O O . TYR A 1 178 ? -12.036 7.020 24.299 1.00 90.75 178 TYR A O 1
ATOM 1399 N N . THR A 1 179 ? -12.877 5.390 22.991 1.00 91.88 179 THR A N 1
ATOM 1400 C CA . THR A 1 179 ? -14.266 5.610 23.388 1.00 91.88 179 THR A CA 1
ATOM 1401 C C . THR A 1 179 ? -14.420 5.445 24.899 1.00 91.88 179 THR A C 1
ATOM 1403 O O . THR A 1 179 ? -14.860 6.380 25.566 1.00 91.88 179 THR A O 1
ATOM 1406 N N . CYS A 1 180 ? -14.007 4.310 25.463 1.00 91.94 180 CYS A N 1
ATOM 1407 C CA . CYS A 1 180 ? -14.102 4.058 26.895 1.00 91.94 180 CYS A CA 1
ATOM 1408 C C . CYS A 1 180 ? -13.292 5.078 27.694 1.00 91.94 180 CYS A C 1
ATOM 1410 O O . CYS A 1 180 ? -13.840 5.696 28.599 1.00 91.94 180 CYS A O 1
ATOM 1412 N N . HIS A 1 181 ? -12.040 5.354 27.317 1.00 90.38 181 HIS A N 1
ATOM 1413 C CA . HIS A 1 181 ? -11.218 6.372 27.981 1.00 90.38 181 HIS A CA 1
ATOM 1414 C C . HIS A 1 181 ? -11.911 7.739 28.048 1.00 90.38 181 HIS A C 1
ATOM 1416 O O . HIS A 1 181 ? -11.936 8.360 29.110 1.00 90.38 181 HIS A O 1
ATOM 1422 N N . ARG A 1 182 ? -12.538 8.181 26.952 1.00 89.44 182 ARG A N 1
ATOM 1423 C CA . ARG A 1 182 ? -13.291 9.439 26.916 1.00 89.44 182 ARG A CA 1
ATOM 1424 C C . ARG A 1 182 ? -14.476 9.424 27.879 1.00 89.44 182 ARG A C 1
ATOM 1426 O O . ARG A 1 182 ? -14.656 10.390 28.612 1.00 89.44 182 ARG A O 1
ATOM 1433 N N . TYR A 1 183 ? -15.270 8.354 27.888 1.00 87.06 183 TYR A N 1
ATOM 1434 C CA . TYR A 1 183 ? -16.433 8.255 28.776 1.00 87.06 183 TYR A CA 1
ATOM 1435 C C . TYR A 1 183 ? -16.024 8.227 30.250 1.00 87.06 183 TYR A C 1
ATOM 1437 O O . TYR A 1 183 ? -16.576 8.992 31.039 1.00 87.06 183 TYR A O 1
ATOM 1445 N N . LEU A 1 184 ? -15.017 7.424 30.602 1.00 84.75 184 LEU A N 1
ATOM 1446 C CA . LEU A 1 184 ? -14.560 7.283 31.986 1.00 84.75 184 LEU A CA 1
ATOM 1447 C C . LEU A 1 184 ? -13.977 8.586 32.547 1.00 84.75 184 LEU A C 1
ATOM 1449 O O . LEU A 1 184 ? -14.223 8.912 33.701 1.00 84.75 184 LEU A O 1
ATOM 1453 N N . ASN A 1 185 ? -13.268 9.362 31.724 1.00 82.44 185 ASN A N 1
ATOM 1454 C CA . ASN A 1 185 ? -12.707 10.649 32.145 1.00 82.44 185 ASN A CA 1
ATOM 1455 C C . ASN A 1 185 ? -13.703 11.818 32.073 1.00 82.44 185 ASN A C 1
ATOM 1457 O O . ASN A 1 185 ? -13.412 12.882 32.601 1.00 82.44 185 ASN A O 1
ATOM 1461 N N . SER A 1 186 ? -14.853 11.654 31.410 1.00 72.69 186 SER A N 1
ATOM 1462 C CA . SER A 1 186 ? -15.905 12.684 31.349 1.00 72.69 186 SER A CA 1
ATOM 1463 C C . SER A 1 186 ? -16.902 12.633 32.512 1.00 72.69 186 SER A C 1
ATOM 1465 O O . SER A 1 186 ? -17.705 13.550 32.660 1.00 72.69 186 SER A O 1
ATOM 1467 N N . GLN A 1 187 ? -16.879 11.558 33.307 1.00 56.41 187 GLN A N 1
ATOM 1468 C CA . GLN A 1 187 ? -17.744 11.371 34.479 1.00 56.41 187 GLN A CA 1
ATOM 1469 C C . GLN A 1 187 ? -17.047 11.663 35.822 1.00 56.41 187 GLN A C 1
ATOM 1471 O O . GLN A 1 187 ? -17.667 11.476 36.869 1.00 56.41 187 GLN A O 1
ATOM 1476 N N . GLY A 1 188 ? -15.785 12.108 35.799 1.00 42.97 188 GLY A N 1
ATOM 1477 C CA . GLY A 1 188 ? -15.039 12.590 36.970 1.00 42.97 188 GLY A CA 1
ATOM 1478 C C . GLY A 1 188 ? -14.870 14.099 36.936 1.00 42.97 188 GLY A C 1
ATOM 1479 O O . GLY A 1 188 ? -14.881 14.699 38.032 1.00 42.97 188 GLY A O 1
#

Mean predicted aligned error: 6.28 Å

Foldseek 3Di:
DAQDPCLVPDALLCCVDPVNCVRNVVSNVVQADPPADVLQRNAANDPPCVVCLVQVLCCVDPVSCNRRVNSNVVCADPVCPLERNAANDCVQLPQADPPLRHGPQACVDSVSCSRNVVSQVVQLVPADPPFDPLQSNAAGADWDADPPPGTDGLSCPCVVDPLCCCPPPPVNVNGRRRSNVVVVVVVD

Secondary structure (DSSP, 8-state):
--S-GGGGG--GGGGGSHHHHHHTHHHHHHH--TTPPTT-BTB-SSS--HHHHH-GGGGGSHHHHHHSHHHHHHT--TT-TT-TTS-S-HHHH-SB-TTT--B---TTSHHHHHHSHHHHHHHHHTS-TTS-GGGTT-S----EEETTTEEE-HHHHHHHS-TTHHHH-HHHHHH-HHHHHHHHHH--

pLDDT: mean 90.88, std 6.41, range [42.97, 97.81]

Solvent-accessible surface area (backbone atoms only — not comparable to full-atom values): 10470 Å² total; per-residue (Å²): 117,56,75,49,85,66,43,86,72,63,54,43,40,49,44,75,40,68,68,45,31,68,37,19,38,47,53,36,59,72,48,45,46,93,86,45,58,91,91,12,43,41,40,35,57,46,91,81,36,60,66,41,66,79,37,39,14,45,43,79,38,68,67,42,36,60,35,22,29,40,58,39,57,72,56,43,40,80,90,34,81,70,34,33,37,48,41,37,41,71,89,75,35,40,50,48,40,91,88,77,66,39,51,59,42,50,57,86,40,70,70,45,29,46,39,16,33,57,44,40,50,53,50,31,71,74,46,72,90,84,52,53,83,95,28,50,68,36,40,49,62,54,75,47,82,41,96,88,78,42,77,35,32,60,90,51,40,60,78,80,42,61,74,59,40,49,76,77,31,68,69,46,38,70,32,16,32,43,54,39,52,52,55,64,66,70,78,111

Organism: NCBI:txid1028688